Protein AF-A0A504J999-F1 (afdb_monomer_lite)

Sequence (187 aa):
MKTNEENTKKNSFIESIVDAIQMNLTDFTNNLNTGAPYEQMIYQWIITLYEDDVPVEEAISIIHQKRLQVLFNNGEVKAPDAEIAKIRNRVMSGIKHHPAYKELNNNNIQKIHSKIDDLVKPNLHSSHDIVAIVSNIMNQLLQAQQQEIKNNLKPKNHKRRNKMFVTFPLHIKVPPIIGVYNNTNTI

Organism: NCBI:txid2589995

Radius of gyration: 39.03 Å; chains: 1; bounding box: 71×67×123 Å

Structure (mmCIF, N/CA/C/O backbone):
data_AF-A0A504J999-F1
#
_entry.id   AF-A0A504J999-F1
#
loop_
_atom_site.group_PDB
_atom_site.id
_atom_site.type_symbol
_atom_site.label_atom_id
_atom_site.label_alt_id
_atom_site.label_comp_id
_atom_site.label_asym_id
_atom_site.label_entity_id
_atom_site.label_seq_id
_atom_site.pdbx_PDB_ins_code
_atom_site.Cartn_x
_atom_site.Cartn_y
_atom_site.Cartn_z
_atom_site.occupancy
_atom_site.B_iso_or_equiv
_atom_site.auth_seq_id
_atom_site.auth_comp_id
_atom_site.auth_asym_id
_atom_site.auth_atom_id
_atom_site.pdbx_PDB_model_num
ATOM 1 N N . MET A 1 1 ? 7.619 -28.457 -7.880 1.00 43.12 1 MET A N 1
ATOM 2 C CA . MET A 1 1 ? 8.824 -27.918 -8.546 1.00 43.12 1 MET A CA 1
ATOM 3 C C . MET A 1 1 ? 8.364 -26.813 -9.484 1.00 43.12 1 MET A C 1
ATOM 5 O O . MET A 1 1 ? 7.952 -27.125 -10.591 1.00 43.12 1 MET A O 1
ATOM 9 N N . LYS A 1 2 ? 8.322 -25.556 -9.021 1.00 48.38 2 LYS A N 1
ATOM 10 C CA . LYS A 1 2 ? 8.131 -24.406 -9.919 1.00 48.38 2 LYS A CA 1
ATOM 11 C C . LYS A 1 2 ? 9.427 -24.237 -10.711 1.00 48.38 2 LYS A C 1
ATOM 13 O O . LYS A 1 2 ? 10.506 -24.237 -10.120 1.00 48.38 2 LYS A O 1
ATOM 18 N N . THR A 1 3 ? 9.325 -24.307 -12.029 1.00 55.94 3 THR A N 1
ATOM 19 C CA . THR A 1 3 ? 10.440 -24.533 -12.951 1.00 55.94 3 THR A CA 1
ATOM 20 C C . THR A 1 3 ? 11.316 -23.288 -13.070 1.00 55.94 3 THR A C 1
ATOM 22 O O . THR A 1 3 ? 10.835 -22.163 -12.998 1.00 55.94 3 THR A O 1
ATOM 25 N N . ASN A 1 4 ? 12.620 -23.494 -13.271 1.00 68.25 4 ASN A N 1
ATOM 26 C CA . ASN A 1 4 ? 13.654 -22.455 -13.412 1.00 68.25 4 ASN A CA 1
ATOM 27 C C . ASN A 1 4 ? 13.260 -21.323 -14.395 1.00 68.25 4 ASN A C 1
ATOM 29 O O . ASN A 1 4 ? 13.660 -20.171 -14.254 1.00 68.25 4 ASN A O 1
ATOM 33 N N . GLU A 1 5 ? 12.417 -21.659 -15.370 1.00 72.19 5 GLU A N 1
ATOM 34 C CA . GLU A 1 5 ? 11.844 -20.757 -16.366 1.00 72.19 5 GLU A CA 1
ATOM 35 C C . GLU A 1 5 ? 10.874 -19.707 -15.782 1.00 72.19 5 GLU A C 1
ATOM 37 O O . GLU A 1 5 ? 10.935 -18.548 -16.183 1.00 72.19 5 GLU A O 1
ATOM 42 N N . GLU A 1 6 ? 10.031 -20.063 -14.801 1.00 74.19 6 GLU A N 1
ATOM 43 C CA . GLU A 1 6 ? 9.112 -19.124 -14.121 1.00 74.19 6 GLU A CA 1
ATOM 44 C C . GLU A 1 6 ? 9.910 -18.079 -13.328 1.00 74.19 6 GLU A C 1
ATOM 46 O O . GLU A 1 6 ? 9.604 -16.889 -13.368 1.00 74.19 6 GLU A O 1
ATOM 51 N N . ASN A 1 7 ? 11.006 -18.507 -12.693 1.00 81.62 7 ASN A N 1
ATOM 52 C CA . ASN A 1 7 ? 11.929 -17.600 -12.011 1.00 81.62 7 ASN A CA 1
ATOM 53 C C . ASN A 1 7 ? 12.657 -16.677 -12.995 1.00 81.62 7 ASN A C 1
ATOM 55 O O . ASN A 1 7 ? 12.872 -15.509 -12.691 1.00 81.62 7 ASN A O 1
ATOM 59 N N . THR A 1 8 ? 13.003 -17.173 -14.185 1.00 86.75 8 THR A N 1
ATOM 60 C CA . THR A 1 8 ? 13.694 -16.365 -15.201 1.00 86.75 8 THR A CA 1
ATOM 61 C C . THR A 1 8 ? 12.764 -15.289 -15.770 1.00 86.75 8 THR A C 1
ATOM 63 O O . THR A 1 8 ? 13.166 -14.135 -15.889 1.00 86.75 8 THR A O 1
ATOM 66 N N . LYS A 1 9 ? 11.496 -15.633 -16.048 1.00 89.38 9 LYS A N 1
ATOM 67 C CA . LYS A 1 9 ? 10.471 -14.677 -16.509 1.00 89.38 9 LYS A CA 1
ATOM 68 C C . LYS A 1 9 ? 10.179 -13.609 -15.459 1.00 89.38 9 LYS A C 1
ATOM 70 O O . LYS A 1 9 ? 10.173 -12.424 -15.778 1.00 89.38 9 LYS A O 1
ATOM 75 N N . LYS A 1 10 ? 10.019 -14.023 -14.202 1.00 91.12 10 LYS A N 1
ATOM 76 C CA . LYS A 1 10 ? 9.818 -13.117 -13.070 1.00 91.12 10 LYS A CA 1
ATOM 77 C C . LYS A 1 10 ? 10.983 -12.145 -12.891 1.00 91.12 10 LYS A C 1
ATOM 79 O O . LYS A 1 10 ? 10.759 -10.950 -12.738 1.00 91.12 10 LYS A O 1
ATOM 84 N N . ASN A 1 11 ? 12.218 -12.641 -12.944 1.00 91.94 11 ASN A N 1
ATOM 85 C CA . ASN A 1 11 ? 13.401 -11.793 -12.815 1.00 91.94 11 ASN A CA 1
ATOM 86 C C . ASN A 1 11 ? 13.498 -10.795 -13.970 1.00 91.94 11 ASN A C 1
ATOM 88 O O . ASN A 1 11 ? 13.668 -9.610 -13.720 1.00 91.94 11 ASN A O 1
ATOM 92 N N . SER A 1 12 ? 13.280 -11.241 -15.210 1.00 94.19 12 SER A N 1
ATOM 93 C CA . SER A 1 12 ? 13.271 -10.352 -16.376 1.00 94.19 12 SER A CA 1
ATOM 94 C C . SER A 1 12 ? 12.190 -9.265 -16.278 1.00 94.19 12 SER A C 1
ATOM 96 O O . SER A 1 12 ? 12.439 -8.112 -16.632 1.00 94.19 12 SER A O 1
ATOM 98 N N . PHE A 1 13 ? 11.011 -9.599 -15.745 1.00 95.69 13 PHE A N 1
ATOM 99 C CA . PHE A 1 13 ? 9.941 -8.633 -15.498 1.00 95.69 13 PHE A CA 1
ATOM 100 C C . PHE A 1 13 ? 10.342 -7.577 -14.459 1.00 95.69 13 PHE A C 1
ATOM 102 O O . PHE A 1 13 ? 10.149 -6.381 -14.677 1.00 95.69 13 PHE A O 1
ATOM 109 N N . ILE A 1 14 ? 10.952 -8.009 -13.349 1.00 94.94 14 ILE A N 1
ATOM 110 C CA . ILE A 1 14 ? 11.462 -7.110 -12.306 1.00 94.94 14 ILE A CA 1
ATOM 111 C C . ILE A 1 14 ? 12.548 -6.193 -12.871 1.00 94.94 14 ILE A C 1
ATOM 113 O O . ILE A 1 14 ? 12.466 -4.981 -12.694 1.00 94.94 14 ILE A O 1
ATOM 117 N N . GLU A 1 15 ? 13.534 -6.757 -13.567 1.00 95.00 15 GLU A N 1
ATOM 118 C CA . GLU A 1 15 ? 14.642 -6.012 -14.170 1.00 95.00 15 GLU A CA 1
ATOM 119 C C . GLU A 1 15 ? 14.138 -4.935 -15.130 1.00 95.00 15 GLU A C 1
ATOM 121 O O . GLU A 1 15 ? 14.552 -3.783 -15.023 1.00 95.00 15 GLU A O 1
ATOM 126 N N . SER A 1 16 ? 13.178 -5.284 -15.994 1.00 95.31 16 SER A N 1
ATOM 127 C CA . SER A 1 16 ? 12.582 -4.350 -16.956 1.00 95.31 16 SER A CA 1
ATOM 128 C C . SER A 1 16 ? 11.928 -3.153 -16.263 1.00 95.31 16 SER A C 1
ATOM 130 O O . SER A 1 16 ? 12.081 -2.015 -16.701 1.00 95.31 16 SER A O 1
ATOM 132 N N . ILE A 1 17 ? 11.218 -3.387 -15.154 1.00 95.00 17 ILE A N 1
ATOM 133 C CA . ILE A 1 17 ? 10.570 -2.307 -14.406 1.00 95.00 17 ILE A CA 1
ATOM 134 C C . ILE A 1 17 ? 11.598 -1.461 -13.655 1.00 95.00 17 ILE A C 1
ATOM 136 O O . ILE A 1 17 ? 11.501 -0.236 -13.692 1.00 95.00 17 ILE A O 1
ATOM 140 N N . VAL A 1 18 ? 12.565 -2.089 -12.980 1.00 94.88 18 VAL A N 1
ATOM 141 C CA . VAL A 1 18 ? 13.608 -1.394 -12.204 1.00 94.88 18 VAL A CA 1
ATOM 142 C C . VAL A 1 18 ? 14.443 -0.481 -13.109 1.00 94.88 18 VAL A C 1
ATOM 144 O O . VAL A 1 18 ? 14.689 0.674 -12.751 1.00 94.88 18 VAL A O 1
ATOM 147 N N . ASP A 1 19 ? 14.799 -0.959 -14.302 1.00 93.94 19 ASP A N 1
ATOM 148 C CA . ASP A 1 19 ? 15.513 -0.173 -15.310 1.00 93.94 19 ASP A CA 1
ATOM 149 C C . ASP A 1 19 ? 14.644 0.980 -15.847 1.00 93.94 19 ASP A C 1
ATOM 151 O O . ASP A 1 19 ? 15.069 2.137 -15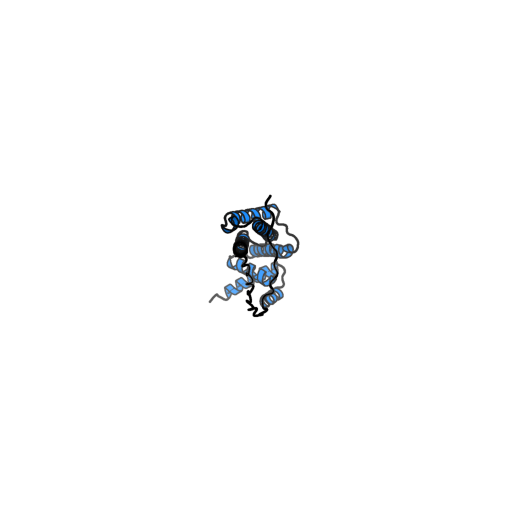.873 1.00 93.94 19 ASP A O 1
ATOM 155 N N . ALA A 1 20 ? 13.368 0.718 -16.156 1.00 92.75 20 ALA A N 1
ATOM 156 C CA . ALA A 1 20 ? 12.438 1.735 -16.656 1.00 92.75 20 ALA A CA 1
ATOM 157 C C . ALA A 1 20 ? 12.138 2.864 -15.649 1.00 92.75 20 ALA A C 1
ATOM 159 O O . ALA A 1 20 ? 11.857 4.005 -16.038 1.00 92.75 20 ALA A O 1
ATOM 160 N N . ILE A 1 21 ? 12.208 2.585 -14.343 1.00 90.81 21 ILE A N 1
ATOM 161 C CA . ILE A 1 21 ? 12.112 3.615 -13.295 1.00 90.81 21 ILE A CA 1
ATOM 162 C C . ILE A 1 21 ? 13.461 4.258 -12.955 1.00 90.81 21 ILE A C 1
ATOM 164 O O . ILE A 1 21 ? 13.525 5.079 -12.034 1.00 90.81 21 ILE A O 1
ATOM 168 N N . GLN A 1 22 ? 14.512 3.947 -13.717 1.00 91.44 22 GLN A N 1
ATOM 169 C CA . GLN A 1 22 ? 15.854 4.514 -13.591 1.00 91.44 22 GLN A CA 1
ATOM 170 C C . GLN A 1 22 ? 16.481 4.249 -12.216 1.00 91.44 22 GLN A C 1
ATOM 172 O O . GLN A 1 22 ? 17.129 5.120 -11.633 1.00 91.44 22 GLN A O 1
ATOM 177 N N . MET A 1 23 ? 16.256 3.056 -11.665 1.00 89.62 23 MET A N 1
ATOM 178 C CA . MET A 1 23 ? 16.932 2.598 -10.454 1.00 89.62 23 MET A CA 1
ATOM 179 C C . MET A 1 23 ? 18.074 1.653 -10.821 1.00 89.62 23 MET A C 1
ATOM 181 O O . MET A 1 23 ? 17.964 0.845 -11.737 1.00 89.62 23 MET A O 1
ATOM 185 N N . ASN A 1 24 ? 19.184 1.736 -10.088 1.00 93.12 24 ASN A N 1
ATOM 186 C CA . ASN A 1 24 ? 20.274 0.786 -10.261 1.00 93.12 24 ASN A CA 1
ATOM 187 C C . ASN A 1 24 ? 19.837 -0.588 -9.733 1.00 93.12 24 ASN A C 1
ATOM 189 O O . ASN A 1 24 ? 19.467 -0.715 -8.567 1.00 93.12 24 ASN A O 1
ATOM 193 N N . LEU A 1 25 ? 19.894 -1.616 -10.582 1.00 91.94 25 LEU A N 1
ATOM 194 C CA . LEU A 1 25 ? 19.450 -2.969 -10.243 1.00 91.94 25 LEU A CA 1
ATOM 195 C C . LEU A 1 25 ? 20.245 -3.595 -9.085 1.00 91.94 25 LEU A C 1
ATOM 197 O O . LEU A 1 25 ? 19.674 -4.276 -8.228 1.00 91.94 25 LEU A O 1
ATOM 201 N N . THR A 1 26 ? 21.555 -3.351 -9.038 1.00 91.81 26 THR A N 1
ATOM 202 C CA . THR A 1 26 ? 22.437 -3.850 -7.976 1.00 91.81 26 THR A CA 1
ATOM 203 C C . THR A 1 26 ? 22.076 -3.206 -6.644 1.00 91.81 26 THR A C 1
ATOM 205 O O . THR A 1 26 ? 21.892 -3.911 -5.652 1.00 91.81 26 THR A O 1
ATOM 208 N N . ASP A 1 27 ? 21.904 -1.884 -6.630 1.00 92.06 27 ASP A N 1
ATOM 209 C CA . ASP A 1 27 ? 21.514 -1.152 -5.422 1.00 92.06 27 ASP A CA 1
ATOM 210 C C . ASP A 1 27 ? 20.110 -1.550 -4.975 1.00 92.06 27 ASP A C 1
ATOM 212 O O . ASP A 1 27 ? 19.900 -1.825 -3.798 1.00 92.06 27 ASP A O 1
ATOM 216 N N . PHE A 1 28 ? 19.171 -1.681 -5.915 1.00 92.75 28 PHE A N 1
ATOM 217 C CA . PHE A 1 28 ? 17.815 -2.146 -5.643 1.00 92.75 28 PHE A CA 1
ATOM 218 C C . PHE A 1 28 ? 17.818 -3.516 -4.959 1.00 92.75 28 PHE A C 1
ATOM 220 O O . PHE A 1 28 ? 17.172 -3.696 -3.930 1.00 92.75 28 PHE A O 1
ATOM 227 N N . THR A 1 29 ? 18.590 -4.470 -5.481 1.00 92.19 29 THR A N 1
ATOM 228 C CA . THR A 1 29 ? 18.671 -5.830 -4.928 1.00 92.19 29 THR A CA 1
ATOM 229 C C . THR A 1 29 ? 19.355 -5.847 -3.560 1.00 92.19 29 THR A C 1
ATOM 231 O O . THR A 1 29 ? 18.905 -6.534 -2.642 1.00 92.19 29 THR A O 1
ATOM 234 N N . ASN A 1 30 ? 20.419 -5.062 -3.381 1.00 93.12 30 ASN A N 1
ATOM 235 C CA . ASN A 1 30 ? 21.099 -4.929 -2.093 1.00 93.12 30 ASN A CA 1
ATOM 236 C C . ASN A 1 30 ? 20.186 -4.291 -1.033 1.00 93.12 30 ASN A C 1
ATOM 238 O O . ASN A 1 30 ? 20.087 -4.791 0.090 1.00 93.12 30 ASN A O 1
ATOM 242 N N . ASN A 1 31 ? 19.474 -3.228 -1.401 1.00 89.31 31 ASN A N 1
ATOM 243 C CA . ASN A 1 31 ? 18.495 -2.547 -0.556 1.00 89.31 31 ASN A CA 1
ATOM 244 C C . ASN A 1 31 ? 17.311 -3.466 -0.223 1.00 89.31 31 ASN A C 1
ATOM 246 O O . ASN A 1 31 ? 16.855 -3.509 0.918 1.00 89.31 31 ASN A O 1
ATOM 250 N N . LEU A 1 32 ? 16.869 -4.292 -1.173 1.00 90.88 32 LEU A N 1
ATOM 251 C CA . LEU A 1 32 ? 15.859 -5.316 -0.930 1.00 90.88 32 LEU A CA 1
ATOM 252 C C . LEU A 1 32 ? 16.330 -6.330 0.124 1.00 90.88 32 LEU A C 1
ATOM 254 O O . LEU A 1 32 ? 15.621 -6.567 1.101 1.00 90.88 32 LEU A O 1
ATOM 258 N N . ASN A 1 33 ? 17.539 -6.875 -0.032 1.00 90.50 33 ASN A N 1
ATOM 259 C CA . ASN A 1 33 ? 18.119 -7.866 0.885 1.00 90.50 33 ASN A CA 1
ATOM 260 C C . ASN A 1 33 ? 18.361 -7.309 2.294 1.00 90.50 33 ASN A C 1
ATOM 262 O O . ASN A 1 33 ? 18.281 -8.042 3.277 1.00 90.50 33 ASN A O 1
ATOM 266 N N . THR A 1 34 ? 18.649 -6.012 2.396 1.00 89.38 34 THR A N 1
ATOM 267 C CA . THR A 1 34 ? 18.817 -5.305 3.676 1.00 89.38 34 THR A CA 1
ATOM 268 C C . THR A 1 34 ? 17.493 -4.839 4.287 1.00 89.38 34 THR A C 1
ATOM 270 O O . THR A 1 34 ? 17.481 -4.371 5.425 1.00 89.38 34 THR A O 1
ATOM 273 N N . GLY A 1 35 ? 16.370 -5.011 3.581 1.00 83.25 35 GLY A N 1
ATOM 274 C CA . GLY A 1 35 ? 15.034 -4.673 4.071 1.00 83.25 35 GLY A CA 1
ATOM 275 C C . GLY A 1 35 ? 14.689 -3.186 3.972 1.00 83.25 35 GLY A C 1
ATOM 276 O O . GLY A 1 35 ? 13.852 -2.705 4.736 1.00 83.25 35 GLY A O 1
ATOM 277 N N . ALA A 1 36 ? 15.320 -2.447 3.058 1.00 83.44 36 ALA A N 1
ATOM 278 C CA . ALA A 1 36 ? 15.021 -1.040 2.837 1.00 83.44 36 ALA A CA 1
ATOM 279 C C . ALA A 1 36 ? 13.538 -0.858 2.447 1.00 83.44 36 ALA A C 1
ATOM 281 O O . ALA A 1 36 ? 13.053 -1.500 1.510 1.00 83.44 36 ALA A O 1
ATOM 282 N N . PRO A 1 37 ? 12.787 0.005 3.153 1.00 79.81 37 PRO A N 1
ATOM 283 C CA . PRO A 1 37 ? 11.329 0.044 3.043 1.00 79.81 37 PRO A CA 1
ATOM 284 C C . PRO A 1 37 ? 10.834 0.517 1.670 1.00 79.81 37 PRO A C 1
ATOM 286 O O . PRO A 1 37 ? 9.766 0.098 1.229 1.00 79.81 37 PRO A O 1
ATOM 289 N N . TYR A 1 38 ? 11.597 1.372 0.984 1.00 88.19 38 TYR A N 1
ATOM 290 C CA . TYR A 1 38 ? 11.222 1.899 -0.327 1.00 88.19 38 TYR A CA 1
ATOM 291 C C . TYR A 1 38 ? 11.325 0.826 -1.418 1.00 88.19 38 TYR A C 1
ATOM 293 O O . TYR A 1 38 ? 10.365 0.588 -2.150 1.00 88.19 38 TYR A O 1
ATOM 301 N N . GLU A 1 39 ? 12.452 0.123 -1.479 1.00 90.94 39 GLU A N 1
ATOM 302 C CA . GLU A 1 39 ? 12.698 -0.962 -2.425 1.00 90.94 39 GLU A CA 1
ATOM 303 C C . GLU A 1 39 ? 11.801 -2.168 -2.153 1.00 90.94 39 GLU A C 1
ATOM 305 O O . GLU A 1 39 ? 11.283 -2.760 -3.095 1.00 90.94 39 GLU A O 1
ATOM 310 N N . GLN A 1 40 ? 11.525 -2.477 -0.881 1.00 89.31 40 GLN A N 1
ATOM 311 C CA . GLN A 1 40 ? 10.549 -3.500 -0.489 1.00 89.31 40 GLN A CA 1
ATOM 312 C C . GLN A 1 40 ? 9.140 -3.182 -1.001 1.00 89.31 40 GLN A C 1
ATOM 314 O O . GLN A 1 40 ? 8.456 -4.051 -1.539 1.00 89.31 40 GLN A O 1
ATOM 319 N N . MET A 1 41 ? 8.706 -1.928 -0.885 1.00 90.69 41 MET A N 1
ATOM 320 C CA . MET A 1 41 ? 7.400 -1.497 -1.381 1.00 90.69 41 MET A CA 1
ATOM 321 C C . MET A 1 41 ? 7.314 -1.566 -2.913 1.00 90.69 41 MET A C 1
ATOM 323 O O . MET A 1 41 ? 6.327 -2.077 -3.443 1.00 90.69 41 MET A O 1
ATOM 327 N N . ILE A 1 42 ? 8.343 -1.090 -3.625 1.00 92.56 42 ILE A N 1
ATOM 328 C CA . ILE A 1 42 ? 8.404 -1.187 -5.092 1.00 92.56 42 ILE A CA 1
ATOM 329 C C . ILE A 1 42 ? 8.380 -2.652 -5.526 1.00 92.56 42 ILE A C 1
ATOM 331 O O . ILE A 1 42 ? 7.590 -3.018 -6.395 1.00 92.56 42 ILE A O 1
ATOM 335 N N . TYR A 1 43 ? 9.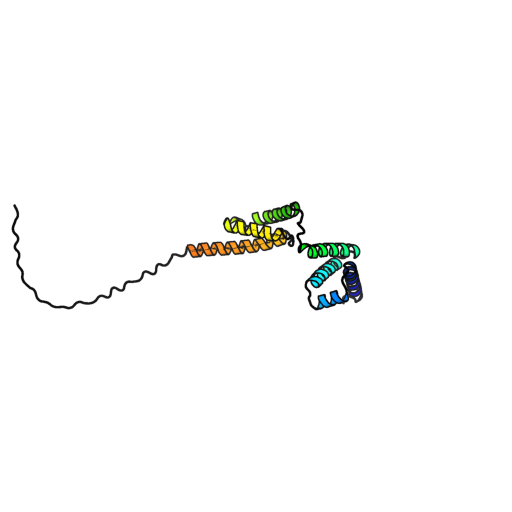196 -3.496 -4.893 1.00 94.38 43 TYR A N 1
ATOM 336 C CA . TYR A 1 43 ? 9.228 -4.927 -5.164 1.00 94.38 43 TYR A CA 1
ATOM 337 C C . TYR A 1 43 ? 7.853 -5.555 -4.968 1.00 94.38 43 TYR A C 1
ATOM 339 O O . TYR A 1 43 ? 7.364 -6.231 -5.865 1.00 94.38 43 TYR A O 1
ATOM 347 N N . GLN A 1 44 ? 7.173 -5.263 -3.857 1.00 92.19 44 GLN A N 1
ATOM 348 C CA . GLN A 1 44 ? 5.833 -5.785 -3.607 1.00 92.19 44 GLN A CA 1
ATOM 349 C C . GLN A 1 44 ? 4.845 -5.408 -4.719 1.00 92.19 44 GLN A C 1
ATOM 351 O O . GLN A 1 44 ? 4.068 -6.256 -5.152 1.00 92.19 44 GLN A O 1
ATOM 356 N N . TRP A 1 45 ? 4.880 -4.169 -5.218 1.00 94.19 45 TRP A N 1
ATOM 357 C CA . TRP A 1 45 ? 4.024 -3.771 -6.336 1.00 94.19 45 TRP A CA 1
ATOM 358 C C . TRP A 1 45 ? 4.355 -4.519 -7.625 1.00 94.19 45 TRP A C 1
ATOM 360 O O . TRP A 1 45 ? 3.436 -4.934 -8.325 1.00 94.19 45 TRP A O 1
ATOM 370 N N . ILE A 1 46 ? 5.642 -4.696 -7.931 1.00 95.00 46 ILE A N 1
ATOM 371 C CA . ILE A 1 46 ? 6.092 -5.441 -9.112 1.00 95.00 46 ILE A CA 1
ATOM 372 C C . ILE A 1 46 ? 5.604 -6.888 -9.048 1.00 95.00 46 ILE A C 1
ATOM 374 O O . ILE A 1 46 ? 5.100 -7.411 -10.037 1.00 95.00 46 ILE A O 1
ATOM 378 N N . ILE A 1 47 ? 5.722 -7.523 -7.880 1.00 94.31 47 ILE A N 1
ATOM 379 C CA . ILE A 1 47 ? 5.293 -8.906 -7.673 1.00 94.31 47 ILE A CA 1
ATOM 380 C C . ILE A 1 47 ? 3.792 -9.048 -7.871 1.00 94.31 47 ILE A C 1
ATOM 382 O O . ILE A 1 47 ? 3.377 -9.947 -8.591 1.00 94.31 47 ILE A O 1
ATOM 386 N N . THR A 1 48 ? 2.993 -8.144 -7.304 1.00 91.00 48 THR A N 1
ATOM 387 C CA . THR A 1 48 ? 1.541 -8.157 -7.510 1.00 91.00 48 THR A CA 1
ATOM 388 C C . THR A 1 48 ? 1.184 -8.015 -8.990 1.00 91.00 48 THR A C 1
ATOM 390 O O . THR A 1 48 ? 0.381 -8.786 -9.491 1.00 91.00 48 THR A O 1
ATOM 393 N N . LEU A 1 49 ? 1.830 -7.100 -9.719 1.00 92.69 49 LEU A N 1
ATOM 394 C CA . LEU A 1 49 ? 1.570 -6.921 -11.153 1.00 92.69 49 LEU A CA 1
ATOM 395 C C . LEU A 1 49 ? 1.994 -8.137 -11.989 1.00 92.69 49 LEU A C 1
ATOM 397 O O . LEU A 1 49 ? 1.330 -8.462 -12.967 1.00 92.69 49 LEU A O 1
ATOM 401 N N . TYR A 1 50 ? 3.074 -8.815 -11.600 1.00 92.94 50 TYR A N 1
ATOM 402 C CA . TYR A 1 50 ? 3.496 -10.062 -12.236 1.00 92.94 50 TYR A CA 1
ATOM 403 C C . TYR A 1 50 ? 2.507 -11.206 -11.969 1.00 92.94 50 TYR A C 1
ATOM 405 O O . TYR A 1 50 ? 2.209 -11.977 -12.871 1.00 92.94 50 TYR A O 1
ATOM 413 N N . GLU A 1 51 ? 2.001 -11.322 -10.738 1.00 91.44 51 GLU A N 1
ATOM 414 C CA . GLU A 1 51 ? 1.004 -12.333 -10.356 1.00 91.44 51 GLU A CA 1
ATOM 415 C C . GLU A 1 51 ? -0.359 -12.101 -11.023 1.00 91.44 51 GLU A C 1
ATOM 417 O O . GLU A 1 51 ? -1.068 -13.065 -11.301 1.00 91.44 51 GLU A O 1
ATOM 422 N N . ASP A 1 52 ? -0.688 -10.843 -11.320 1.00 90.12 52 ASP A N 1
ATOM 423 C CA . ASP A 1 52 ? -1.887 -10.437 -12.058 1.00 90.12 52 ASP A CA 1
ATOM 424 C C . ASP A 1 52 ? -1.722 -10.553 -13.594 1.00 90.12 52 ASP A C 1
ATOM 426 O O . ASP A 1 52 ? -2.596 -10.107 -14.339 1.00 90.12 52 ASP A O 1
ATOM 430 N N . ASP A 1 53 ? -0.612 -11.128 -14.082 1.00 92.62 53 ASP A N 1
ATOM 431 C CA . ASP A 1 53 ? -0.265 -11.265 -15.509 1.00 92.62 53 ASP A CA 1
ATOM 432 C C . ASP A 1 53 ? -0.318 -9.928 -16.289 1.00 92.62 53 ASP A C 1
ATOM 434 O O . ASP A 1 53 ? -0.609 -9.883 -17.490 1.00 92.62 53 ASP A O 1
ATOM 438 N N . VAL A 1 54 ? -0.023 -8.806 -15.618 1.00 91.00 54 VAL A N 1
ATOM 439 C CA . VAL A 1 54 ? -0.045 -7.474 -16.239 1.00 91.00 54 VAL A CA 1
ATOM 440 C C . VAL A 1 54 ? 1.114 -7.344 -17.237 1.00 91.00 54 VAL A C 1
ATOM 442 O O . VAL A 1 54 ? 2.263 -7.626 -16.882 1.00 91.00 54 VAL A O 1
ATOM 445 N N . PRO A 1 55 ? 0.873 -6.871 -18.476 1.00 94.94 55 PRO A N 1
ATOM 446 C CA . PRO A 1 55 ? 1.936 -6.638 -19.449 1.00 94.94 55 PRO A CA 1
ATOM 447 C C . PRO A 1 55 ? 3.001 -5.671 -18.923 1.00 94.94 55 PRO A C 1
ATOM 449 O O . PRO A 1 55 ? 2.680 -4.667 -18.289 1.00 94.94 55 PRO A O 1
ATOM 452 N N . VAL A 1 56 ? 4.274 -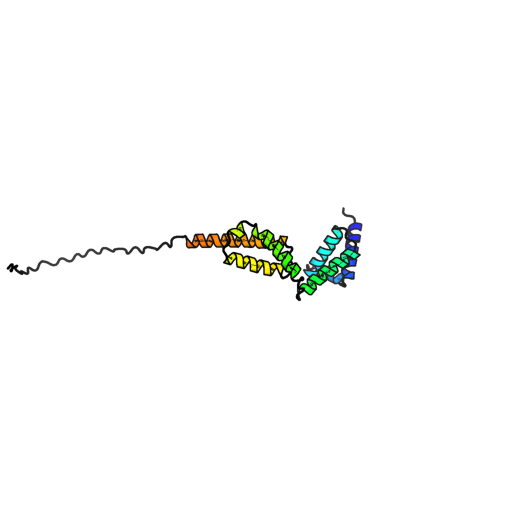5.926 -19.242 1.00 94.88 56 VAL A N 1
ATOM 453 C CA . VAL A 1 56 ? 5.411 -5.150 -18.708 1.00 94.88 56 VAL A CA 1
ATOM 454 C C . VAL A 1 56 ? 5.287 -3.642 -18.955 1.00 94.88 56 VAL A C 1
ATOM 456 O O . VAL A 1 56 ? 5.515 -2.858 -18.041 1.00 94.88 56 VAL A O 1
ATOM 459 N N . GLU A 1 57 ? 4.837 -3.224 -20.139 1.00 94.38 57 GLU A N 1
ATOM 460 C CA . GLU A 1 57 ? 4.659 -1.805 -20.483 1.00 94.38 57 GLU A CA 1
ATOM 461 C C . GLU A 1 57 ? 3.581 -1.123 -19.626 1.00 94.38 57 GLU A C 1
ATOM 463 O O . GLU A 1 57 ? 3.736 0.014 -19.173 1.00 94.38 57 GLU A O 1
ATOM 468 N N . GLU A 1 58 ? 2.487 -1.837 -19.354 1.00 93.25 58 GLU A N 1
ATOM 469 C CA . GLU A 1 58 ? 1.420 -1.353 -18.481 1.00 93.25 58 GLU A CA 1
ATOM 470 C C . GLU A 1 58 ? 1.897 -1.302 -17.025 1.00 93.25 58 GLU A C 1
ATOM 472 O O . GLU A 1 58 ? 1.697 -0.300 -16.333 1.00 93.25 58 GLU A O 1
ATOM 477 N N . ALA A 1 59 ? 2.616 -2.335 -16.582 1.00 95.00 59 ALA A N 1
ATOM 478 C CA . ALA A 1 59 ? 3.202 -2.400 -15.252 1.00 95.00 59 ALA A CA 1
ATOM 479 C C . ALA A 1 59 ? 4.194 -1.253 -14.998 1.00 95.00 59 ALA A C 1
ATOM 481 O O . ALA A 1 59 ? 4.143 -0.630 -13.936 1.00 95.00 59 ALA A O 1
ATOM 482 N N . ILE A 1 60 ? 5.040 -0.912 -15.978 1.00 95.69 60 ILE A N 1
ATOM 483 C CA . ILE A 1 60 ? 5.957 0.236 -15.911 1.00 95.69 60 ILE A CA 1
ATOM 484 C C . ILE A 1 60 ? 5.179 1.528 -15.651 1.00 95.69 60 ILE A C 1
ATOM 486 O O . ILE A 1 60 ? 5.537 2.285 -14.747 1.00 95.69 60 ILE A O 1
ATOM 490 N N . SER A 1 61 ? 4.097 1.770 -16.397 1.00 91.69 61 SER A N 1
ATOM 491 C CA . SER A 1 61 ? 3.272 2.975 -16.243 1.00 91.69 61 SER A CA 1
ATOM 492 C C . SER A 1 61 ? 2.629 3.053 -14.854 1.00 91.69 61 SER A C 1
ATOM 494 O O . SER A 1 61 ? 2.712 4.085 -14.180 1.00 91.69 61 SER A O 1
ATOM 496 N N . ILE A 1 62 ? 2.069 1.937 -14.373 1.00 90.69 62 ILE A N 1
ATOM 497 C CA . ILE A 1 62 ? 1.464 1.839 -13.037 1.00 90.69 62 ILE A CA 1
ATOM 498 C C . ILE A 1 62 ? 2.505 2.111 -11.945 1.00 90.69 62 ILE A C 1
ATOM 500 O O . ILE A 1 62 ? 2.245 2.881 -11.016 1.00 90.69 62 ILE A O 1
ATOM 504 N N . ILE A 1 63 ? 3.686 1.498 -12.040 1.00 93.19 63 ILE A N 1
ATOM 505 C CA . ILE A 1 63 ? 4.756 1.675 -11.053 1.00 93.19 63 ILE A CA 1
ATOM 506 C C . ILE A 1 63 ? 5.275 3.110 -11.076 1.00 93.19 63 ILE A C 1
ATOM 508 O O . ILE A 1 63 ? 5.453 3.691 -10.007 1.00 93.19 63 ILE A O 1
ATOM 512 N N . HIS A 1 64 ? 5.458 3.717 -12.252 1.00 90.38 64 HIS A N 1
ATOM 513 C CA . HIS A 1 64 ? 5.831 5.131 -12.363 1.00 90.38 64 HIS A CA 1
ATOM 514 C C . HIS A 1 64 ? 4.814 6.029 -11.665 1.00 90.38 64 HIS A C 1
ATOM 516 O O . HIS A 1 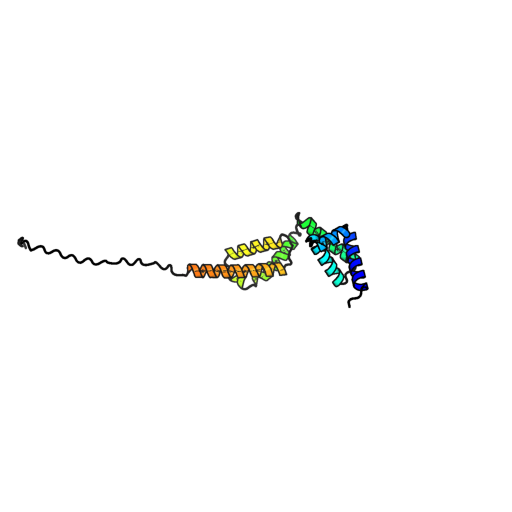64 ? 5.195 6.844 -10.829 1.00 90.38 64 HIS A O 1
ATOM 522 N N . GLN A 1 65 ? 3.518 5.845 -11.922 1.00 86.50 65 GLN A N 1
ATOM 523 C CA . GLN A 1 65 ? 2.469 6.633 -11.271 1.00 86.50 65 GLN A CA 1
ATOM 524 C C . GLN A 1 65 ? 2.471 6.466 -9.748 1.00 86.50 65 GLN A C 1
ATOM 526 O O . GLN A 1 65 ? 2.460 7.461 -9.022 1.00 86.50 65 GLN A O 1
ATOM 531 N N . LYS A 1 66 ? 2.539 5.226 -9.250 1.00 87.50 66 LYS A N 1
ATOM 532 C CA . LYS A 1 66 ? 2.620 4.948 -7.807 1.00 87.50 66 LYS A CA 1
ATOM 533 C C . LYS A 1 66 ? 3.881 5.545 -7.181 1.00 87.50 66 LYS A C 1
ATOM 535 O O . LYS A 1 66 ? 3.833 6.107 -6.088 1.00 87.50 66 LYS A O 1
ATOM 540 N N . ARG A 1 67 ? 5.012 5.473 -7.883 1.00 88.25 67 ARG A N 1
ATOM 541 C CA . ARG A 1 67 ? 6.283 6.056 -7.449 1.00 88.25 67 ARG A CA 1
ATOM 542 C C . ARG A 1 67 ? 6.201 7.576 -7.374 1.00 88.25 67 ARG A C 1
ATOM 544 O O . ARG A 1 67 ? 6.634 8.141 -6.376 1.00 88.25 67 ARG A O 1
ATOM 551 N N . LEU A 1 68 ? 5.621 8.228 -8.381 1.00 83.62 68 LEU A N 1
ATOM 552 C CA . LEU A 1 68 ? 5.364 9.667 -8.363 1.00 83.62 68 LEU A CA 1
ATOM 553 C C . LEU A 1 68 ? 4.459 10.033 -7.183 1.00 83.62 68 LEU A C 1
ATOM 555 O O . LEU A 1 68 ? 4.789 10.946 -6.438 1.00 83.62 68 LEU A O 1
ATOM 559 N N . GLN A 1 69 ? 3.381 9.285 -6.940 1.00 80.00 69 GLN A N 1
ATOM 560 C CA . GLN A 1 69 ? 2.539 9.513 -5.763 1.00 80.00 69 GLN A CA 1
ATOM 561 C C . GLN A 1 69 ? 3.359 9.454 -4.474 1.00 80.00 69 GLN A C 1
ATOM 563 O O . GLN A 1 69 ? 3.279 10.373 -3.679 1.00 80.00 69 GLN A O 1
ATOM 568 N N . VAL A 1 70 ? 4.214 8.450 -4.275 1.00 82.19 70 VAL A N 1
ATOM 569 C CA . VAL A 1 70 ? 5.041 8.376 -3.057 1.00 82.19 70 VAL A CA 1
ATOM 570 C C . VAL A 1 70 ? 6.056 9.517 -2.960 1.00 82.19 70 VAL A C 1
ATOM 572 O O . VAL A 1 70 ? 6.193 10.118 -1.897 1.00 82.19 70 VAL A O 1
ATOM 575 N N . LEU A 1 71 ? 6.765 9.827 -4.048 1.00 77.12 71 LEU A N 1
ATOM 576 C CA . LEU A 1 71 ? 7.804 10.861 -4.053 1.00 77.12 71 LEU A CA 1
ATOM 577 C C . LEU A 1 71 ? 7.218 12.264 -3.852 1.00 77.12 71 LEU A C 1
ATOM 579 O O . LEU A 1 71 ? 7.800 13.079 -3.138 1.00 77.12 71 LEU A O 1
ATOM 583 N N . PHE A 1 72 ? 6.055 12.532 -4.446 1.00 66.50 72 PHE A N 1
ATOM 584 C CA . PHE A 1 72 ? 5.386 13.829 -4.392 1.00 66.50 72 PHE A CA 1
ATOM 585 C C . PHE A 1 72 ? 4.352 13.937 -3.255 1.00 66.50 72 PHE A C 1
ATOM 587 O O . PHE A 1 72 ? 3.984 15.048 -2.886 1.00 66.50 72 PHE A O 1
ATOM 594 N N . ASN A 1 73 ? 3.968 12.844 -2.584 1.00 55.66 73 ASN A N 1
ATOM 595 C CA . ASN A 1 73 ? 3.141 12.895 -1.365 1.00 55.66 73 ASN A CA 1
ATOM 596 C C . ASN A 1 73 ? 3.898 13.402 -0.119 1.00 55.66 73 ASN A C 1
ATOM 598 O O . ASN A 1 73 ? 3.274 13.595 0.922 1.00 55.66 73 ASN A O 1
ATOM 602 N N . ASN A 1 74 ? 5.198 13.711 -0.226 1.00 48.59 74 ASN A N 1
ATOM 603 C CA . ASN A 1 74 ? 5.926 14.535 0.753 1.00 48.59 74 ASN A CA 1
ATOM 604 C C . ASN A 1 74 ? 5.839 16.052 0.466 1.00 48.59 74 ASN A C 1
ATOM 606 O O . ASN A 1 74 ? 6.377 16.853 1.229 1.00 48.59 74 ASN A O 1
ATOM 610 N N . GLY A 1 75 ? 5.147 16.465 -0.602 1.00 42.00 75 GLY A N 1
ATOM 611 C CA . GLY A 1 75 ? 4.911 17.862 -0.961 1.00 42.00 75 GLY A CA 1
ATOM 612 C C . GLY A 1 75 ? 3.545 18.040 -1.617 1.00 42.00 75 GLY A C 1
ATOM 613 O O . GLY A 1 75 ? 3.458 18.130 -2.832 1.00 42.00 75 GLY A O 1
ATOM 614 N N . GLU A 1 76 ? 2.488 18.065 -0.799 1.00 39.72 76 GLU A N 1
ATOM 615 C CA . GLU A 1 76 ? 1.115 18.468 -1.151 1.00 39.72 76 GLU A CA 1
ATOM 616 C C . GLU A 1 76 ? 0.650 18.145 -2.588 1.00 39.72 76 GLU A C 1
ATOM 618 O O . GLU A 1 76 ? 0.285 19.040 -3.353 1.00 39.72 76 GLU A O 1
ATOM 623 N N . VAL A 1 77 ? 0.524 16.864 -2.947 1.00 45.12 77 VAL A N 1
ATOM 624 C CA . VAL A 1 77 ? -0.448 16.506 -3.990 1.00 45.12 77 VAL A CA 1
ATOM 625 C C . VAL A 1 77 ? -1.825 16.582 -3.343 1.00 45.12 77 VAL A C 1
ATOM 627 O O . VAL A 1 77 ? -2.330 15.619 -2.770 1.00 45.12 77 VAL A O 1
ATOM 630 N N . LYS A 1 78 ? -2.435 17.770 -3.384 1.00 47.12 78 LYS A N 1
ATOM 631 C CA . LYS A 1 78 ? -3.861 17.910 -3.094 1.00 47.12 78 LYS A CA 1
ATOM 632 C C . LYS A 1 78 ? -4.590 17.039 -4.112 1.00 47.12 78 LYS A C 1
ATOM 634 O O . LYS A 1 78 ? -4.673 17.408 -5.283 1.00 47.12 78 LYS A O 1
ATOM 639 N N . ALA A 1 79 ? -5.109 15.886 -3.683 1.00 53.88 79 ALA A N 1
ATOM 640 C CA . ALA A 1 79 ? -6.208 15.271 -4.415 1.00 53.88 79 ALA A CA 1
ATOM 641 C C . ALA A 1 79 ? -7.238 16.391 -4.642 1.00 53.88 79 ALA A C 1
ATOM 643 O O . ALA A 1 79 ? -7.477 17.158 -3.701 1.00 53.88 79 ALA A O 1
ATOM 644 N N . PRO A 1 80 ? -7.764 16.575 -5.868 1.00 63.72 80 PRO A N 1
ATOM 645 C CA . PRO A 1 80 ? -8.670 17.681 -6.148 1.00 63.72 80 PRO A CA 1
ATOM 646 C C . PRO A 1 80 ? -9.738 17.695 -5.057 1.00 63.72 80 PRO A C 1
ATOM 648 O O . PRO A 1 80 ? -10.268 16.635 -4.739 1.00 63.72 80 PRO A O 1
ATOM 651 N N . ASP A 1 81 ? -10.022 18.844 -4.437 1.00 64.81 81 ASP A N 1
ATOM 652 C CA . ASP A 1 81 ? -10.847 18.916 -3.214 1.00 64.81 81 ASP A CA 1
ATOM 653 C C . ASP A 1 81 ? -12.187 18.155 -3.350 1.00 64.81 81 ASP A C 1
ATOM 655 O O . ASP A 1 81 ? -12.737 17.624 -2.383 1.00 64.81 81 ASP A O 1
ATOM 659 N N . ALA A 1 82 ? -12.682 18.025 -4.585 1.00 65.94 82 ALA A N 1
ATOM 660 C CA . ALA A 1 82 ? -13.827 17.206 -4.966 1.00 65.94 82 ALA A CA 1
ATOM 661 C C . ALA A 1 82 ? -13.673 15.694 -4.677 1.00 65.94 82 ALA A C 1
ATOM 663 O O . ALA A 1 82 ? -14.647 15.037 -4.311 1.00 65.94 82 ALA A O 1
ATOM 664 N N . GLU A 1 83 ? -12.489 15.115 -4.851 1.00 67.50 83 GLU A N 1
ATOM 665 C CA . GLU A 1 83 ? -12.184 13.706 -4.590 1.00 67.50 83 GLU A CA 1
ATOM 666 C C . GLU A 1 83 ? -12.025 13.425 -3.091 1.00 67.50 83 GLU A C 1
ATOM 668 O O . GLU A 1 83 ? -12.640 12.488 -2.577 1.00 67.50 83 GLU A O 1
ATOM 673 N N . ILE A 1 84 ? -11.340 14.315 -2.363 1.00 72.50 84 ILE A N 1
ATOM 674 C CA . ILE A 1 84 ? -11.280 14.307 -0.890 1.00 72.50 84 ILE A CA 1
ATOM 675 C C . ILE A 1 84 ? -12.701 14.366 -0.314 1.00 72.50 84 ILE A C 1
ATOM 677 O O . ILE A 1 84 ? -13.073 13.555 0.538 1.00 72.50 84 ILE A O 1
ATOM 681 N N . ALA A 1 85 ? -13.543 15.266 -0.832 1.00 77.31 85 ALA A N 1
ATOM 682 C CA . ALA A 1 85 ? -14.939 15.374 -0.424 1.00 77.31 85 ALA A CA 1
ATOM 683 C C . ALA A 1 85 ? -15.744 14.096 -0.728 1.00 77.31 85 ALA A C 1
ATOM 685 O O . ALA A 1 85 ? -16.548 13.665 0.101 1.00 77.31 85 ALA A O 1
ATOM 686 N N . LYS A 1 86 ? -15.519 13.446 -1.880 1.00 79.88 86 LYS A N 1
ATOM 687 C CA . LYS A 1 86 ? -16.166 12.166 -2.226 1.00 79.88 86 LYS A CA 1
ATOM 688 C C . LYS A 1 86 ? -15.775 11.046 -1.261 1.00 79.88 86 LYS A C 1
ATOM 690 O O . LYS A 1 86 ? -16.661 10.337 -0.780 1.00 79.88 86 LYS A O 1
ATOM 695 N N . ILE A 1 87 ? -14.486 10.898 -0.953 1.00 79.75 87 ILE A N 1
ATOM 696 C CA . ILE A 1 87 ? -13.988 9.875 -0.020 1.00 79.75 87 ILE A CA 1
ATOM 697 C C . ILE A 1 87 ? -14.532 10.143 1.385 1.00 79.75 87 ILE A C 1
ATOM 699 O O . ILE A 1 87 ? -15.106 9.242 1.999 1.00 79.75 87 ILE A O 1
ATOM 703 N N . ARG A 1 88 ? -14.463 11.394 1.854 1.00 84.75 88 ARG A N 1
ATOM 704 C CA . ARG A 1 88 ? -15.034 11.825 3.137 1.00 84.75 88 ARG A CA 1
ATOM 705 C C . ARG A 1 88 ? -16.519 11.490 3.245 1.00 84.75 88 ARG A C 1
ATOM 707 O O . ARG A 1 88 ? -16.953 10.922 4.244 1.00 84.75 88 ARG A O 1
ATOM 714 N N . ASN A 1 89 ? -17.301 11.791 2.209 1.00 84.44 89 ASN A N 1
ATOM 715 C CA . ASN A 1 89 ? -18.733 11.492 2.184 1.00 84.44 89 ASN A CA 1
ATOM 716 C C . ASN A 1 89 ? -19.004 9.984 2.234 1.00 84.44 89 ASN A C 1
ATOM 718 O O . ASN A 1 89 ? -19.897 9.548 2.962 1.00 84.44 89 ASN A O 1
ATOM 722 N N . ARG A 1 90 ? -18.209 9.178 1.519 1.00 84.62 90 ARG A N 1
ATOM 723 C CA . ARG A 1 90 ? -18.316 7.714 1.542 1.00 84.62 90 ARG A CA 1
ATOM 724 C C . ARG A 1 90 ? -17.991 7.154 2.929 1.00 84.62 90 ARG A C 1
ATOM 726 O O . ARG A 1 90 ? -18.783 6.385 3.469 1.00 84.62 90 ARG A O 1
ATOM 733 N N . VAL A 1 91 ? -16.902 7.608 3.546 1.00 86.81 91 VAL A N 1
ATOM 734 C CA . VAL A 1 91 ? -16.506 7.230 4.913 1.00 86.81 91 VAL A CA 1
ATOM 735 C C . VAL A 1 91 ? -17.584 7.623 5.928 1.00 86.81 91 VAL A C 1
ATOM 737 O O . VAL A 1 91 ? -18.039 6.781 6.703 1.00 86.81 91 VAL A O 1
ATOM 740 N N . MET A 1 92 ? -18.085 8.862 5.876 1.00 85.94 92 MET A N 1
ATOM 741 C CA . MET A 1 92 ? -19.158 9.309 6.769 1.00 85.94 92 MET A CA 1
ATOM 742 C C . MET A 1 92 ? -20.459 8.539 6.564 1.00 85.94 92 MET A C 1
ATOM 744 O O . MET A 1 92 ? -21.168 8.283 7.536 1.00 85.94 92 M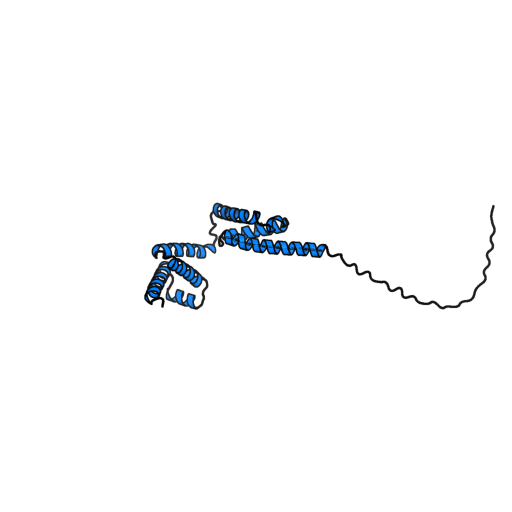ET A O 1
ATOM 748 N N . SER A 1 93 ? -20.786 8.154 5.329 1.00 86.56 93 SER A N 1
ATOM 749 C CA . SER A 1 93 ? -21.957 7.317 5.068 1.00 86.56 93 SER A CA 1
ATOM 750 C C . SER A 1 93 ? -21.819 5.935 5.713 1.00 86.56 93 SER A C 1
ATOM 752 O O . SER A 1 93 ? -22.777 5.467 6.323 1.00 86.56 93 SER A O 1
ATOM 754 N N . GLY A 1 94 ? -20.626 5.328 5.690 1.00 82.25 94 GLY A N 1
ATOM 755 C CA . GLY A 1 94 ? -20.359 4.057 6.369 1.00 82.25 94 GLY A CA 1
ATOM 756 C C . GLY A 1 94 ? -20.447 4.174 7.892 1.00 82.25 94 GLY A C 1
ATOM 757 O O . GLY A 1 94 ? -21.071 3.349 8.554 1.00 82.25 94 GLY A O 1
ATOM 758 N N . ILE A 1 95 ? -19.897 5.252 8.450 1.00 85.50 95 ILE A N 1
ATOM 759 C CA . ILE A 1 95 ? -19.826 5.463 9.902 1.00 85.50 95 ILE A CA 1
ATOM 760 C C . ILE A 1 95 ? -21.181 5.831 10.517 1.00 85.50 95 ILE A C 1
ATOM 762 O O . ILE A 1 95 ? -21.496 5.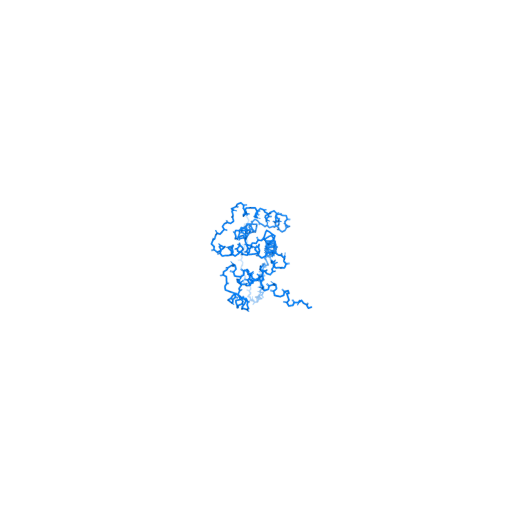367 11.609 1.00 85.50 95 ILE A O 1
ATOM 766 N N . LYS A 1 96 ? -22.022 6.616 9.829 1.00 84.19 96 LYS A N 1
ATOM 767 C CA . LYS A 1 96 ? -23.345 7.032 10.346 1.00 84.19 96 LYS A CA 1
ATOM 768 C C . LYS A 1 96 ? -24.274 5.862 10.680 1.00 84.19 96 LYS A C 1
ATOM 770 O O . LYS A 1 96 ? -25.157 6.006 11.525 1.00 84.19 96 LYS A O 1
ATOM 775 N N . HIS A 1 97 ? -24.091 4.724 10.017 1.00 82.62 97 HIS A N 1
ATOM 776 C CA . HIS A 1 97 ? -24.880 3.518 10.260 1.00 82.62 97 HIS A CA 1
ATOM 777 C C . HIS A 1 97 ? -24.297 2.643 11.379 1.00 82.62 97 HIS A C 1
ATOM 779 O O . HIS A 1 97 ? -24.968 1.715 11.829 1.00 82.62 97 HIS A O 1
ATOM 785 N N . HIS A 1 98 ? -23.086 2.939 11.862 1.00 81.12 98 HIS A N 1
ATOM 786 C CA . HIS A 1 98 ? -22.426 2.155 12.896 1.00 81.12 98 HIS A CA 1
ATOM 787 C C . HIS A 1 98 ? -23.116 2.352 14.262 1.00 81.12 98 HIS A C 1
ATOM 789 O O . HIS A 1 98 ? -23.339 3.497 14.670 1.00 81.12 98 HIS A O 1
ATOM 795 N N . PRO A 1 99 ? -23.420 1.275 15.012 1.00 80.94 99 PRO A N 1
ATOM 796 C CA . PRO A 1 99 ? -24.145 1.363 16.284 1.00 80.94 99 PRO A CA 1
ATOM 797 C C . PRO A 1 99 ? -23.421 2.249 17.304 1.00 80.94 99 PRO A C 1
ATOM 799 O O . PRO A 1 99 ? -24.036 3.138 17.886 1.00 80.94 99 PRO A O 1
ATOM 802 N N . ALA A 1 100 ? -22.095 2.105 17.422 1.00 79.88 100 ALA A N 1
ATOM 803 C CA . ALA A 1 100 ? -21.297 2.925 18.334 1.00 79.88 100 ALA A CA 1
ATOM 804 C C . ALA A 1 100 ? -21.377 4.431 18.030 1.00 79.88 100 ALA A C 1
ATOM 806 O O . ALA A 1 100 ? -21.321 5.231 18.954 1.00 79.88 100 ALA A O 1
ATOM 807 N N . TYR A 1 101 ? -21.560 4.841 16.768 1.00 83.19 101 TYR A N 1
ATOM 808 C CA . TYR A 1 101 ? -21.611 6.261 16.407 1.00 83.19 101 TYR A CA 1
ATOM 809 C C . TYR A 1 101 ? -22.837 6.972 17.003 1.00 83.19 101 TYR A C 1
ATOM 811 O O . TYR A 1 101 ? -22.751 8.140 17.370 1.00 83.19 101 TYR A O 1
ATOM 819 N N . LYS A 1 102 ? -23.969 6.266 17.138 1.00 82.19 102 LYS A N 1
ATOM 820 C CA . LYS A 1 102 ? -25.215 6.821 17.698 1.00 82.19 102 LYS A CA 1
ATOM 821 C C . LYS A 1 102 ? -25.152 7.046 19.210 1.00 82.19 102 LYS A C 1
ATOM 823 O O . LYS A 1 102 ? -25.918 7.848 19.732 1.00 82.19 102 LYS A O 1
ATOM 828 N N . GLU A 1 103 ? -24.266 6.335 19.900 1.00 82.50 103 GLU A N 1
ATOM 829 C CA . GLU A 1 103 ? -24.142 6.357 21.363 1.00 82.50 103 GLU A CA 1
ATOM 830 C C . GLU A 1 103 ? -23.031 7.298 21.866 1.00 82.50 103 GLU A C 1
ATOM 832 O O . GLU A 1 103 ? -22.914 7.559 23.069 1.00 82.50 103 GLU A O 1
ATOM 837 N N . LEU A 1 104 ? -22.207 7.830 20.956 1.00 82.12 104 LEU A N 1
ATOM 838 C CA . LEU A 1 104 ? -21.140 8.768 21.296 1.00 82.12 104 LEU A CA 1
ATOM 839 C C . LEU A 1 104 ? -21.697 10.151 21.651 1.00 82.12 104 LEU A C 1
ATOM 841 O O . LEU A 1 104 ? -22.636 10.657 21.040 1.00 82.12 104 LEU A O 1
ATOM 845 N N . ASN A 1 105 ? -21.065 10.800 22.629 1.00 86.06 105 ASN A N 1
ATOM 846 C CA . ASN A 1 105 ? -21.344 12.200 22.941 1.00 86.06 105 ASN A CA 1
ATOM 847 C C . ASN A 1 105 ? -20.783 13.155 21.861 1.00 86.06 105 ASN A C 1
ATOM 849 O O . ASN A 1 105 ? -19.887 12.800 21.093 1.00 86.06 105 ASN A O 1
ATOM 853 N N . ASN A 1 106 ? -21.264 14.403 21.838 1.00 85.56 106 ASN A N 1
ATOM 854 C CA . ASN A 1 106 ? -20.844 15.401 20.841 1.00 85.56 106 ASN A CA 1
ATOM 855 C C . ASN A 1 106 ? -19.324 15.640 20.798 1.00 85.56 106 ASN A C 1
ATOM 857 O O . ASN A 1 106 ? -18.778 15.870 19.723 1.00 85.56 106 ASN A O 1
ATOM 861 N N . ASN A 1 107 ? -18.632 15.560 21.938 1.00 84.75 107 ASN A N 1
ATOM 862 C CA . ASN A 1 107 ? -17.181 15.752 22.001 1.00 84.75 107 ASN A CA 1
ATOM 863 C C . ASN A 1 107 ? -16.436 14.604 21.292 1.00 84.75 107 ASN A C 1
ATOM 865 O O . ASN A 1 107 ? -15.549 14.825 20.472 1.00 84.75 107 ASN A O 1
ATOM 869 N N . ASN A 1 108 ? -16.845 13.361 21.539 1.00 84.25 108 ASN A N 1
ATOM 870 C CA . ASN A 1 108 ? -16.278 12.194 20.876 1.00 84.25 108 ASN A CA 1
ATOM 871 C C . ASN A 1 108 ? -16.639 12.157 19.388 1.00 84.25 108 ASN A C 1
ATOM 873 O O . ASN A 1 108 ? -15.791 11.799 18.577 1.00 84.25 108 ASN A O 1
ATOM 877 N N . ILE A 1 109 ? -17.840 12.602 19.010 1.00 85.00 109 ILE A N 1
ATOM 878 C CA . ILE A 1 109 ? -18.206 12.786 17.600 1.00 85.00 109 ILE A CA 1
ATOM 879 C C . ILE A 1 109 ? -17.239 13.773 16.935 1.00 85.00 109 ILE A C 1
ATOM 881 O O . ILE A 1 109 ? -16.669 13.448 15.899 1.00 85.00 109 ILE A O 1
ATOM 885 N N . GLN A 1 110 ? -16.967 14.933 17.536 1.00 84.62 110 GLN A N 1
ATOM 886 C CA . GLN A 1 110 ? -16.009 15.896 16.975 1.00 84.62 110 GLN A CA 1
ATOM 887 C C . GLN A 1 110 ? -14.598 15.311 16.820 1.00 84.62 110 GLN A C 1
ATOM 889 O O . GLN A 1 110 ? -13.965 15.522 15.785 1.00 84.62 110 GLN A O 1
ATOM 894 N N . LYS A 1 111 ? -14.128 14.512 17.787 1.00 85.62 111 LYS A N 1
ATOM 895 C CA . LYS A 1 111 ? -12.844 13.796 17.677 1.00 85.62 111 LYS A CA 1
ATOM 896 C C . LYS A 1 111 ? -12.824 12.822 16.501 1.00 85.62 111 LYS A C 1
ATOM 898 O O . LYS A 1 111 ? -11.823 12.742 15.797 1.00 85.62 111 LYS A O 1
ATOM 903 N N . ILE A 1 112 ? -13.924 12.107 16.267 1.00 87.94 112 ILE A N 1
ATOM 904 C CA . ILE A 1 112 ? -14.061 11.201 15.123 1.00 87.94 112 ILE A CA 1
ATOM 905 C C . ILE A 1 112 ? -14.030 11.976 13.802 1.00 87.94 112 ILE A C 1
ATOM 907 O O . ILE A 1 112 ? -13.301 11.579 12.900 1.00 87.94 112 ILE A O 1
ATOM 911 N N . HIS A 1 113 ? -14.746 13.099 13.693 1.00 86.75 113 HIS A N 1
ATOM 912 C CA . HIS A 1 113 ? -14.715 13.950 12.492 1.00 86.75 113 HIS A CA 1
ATOM 913 C C . HIS A 1 113 ? -13.310 14.487 12.210 1.00 86.75 113 HIS A C 1
ATOM 915 O O . HIS A 1 113 ? -12.824 14.325 11.096 1.00 86.75 113 HIS A O 1
ATOM 921 N N . SER A 1 114 ? -12.626 15.018 13.229 1.00 85.19 114 SER A N 1
ATOM 922 C CA . SER A 1 114 ? -11.232 15.465 13.101 1.00 85.19 114 SER A CA 1
ATOM 923 C C . SER A 1 114 ? -10.323 14.331 12.632 1.00 85.19 114 SER A C 1
ATOM 925 O O . SER A 1 114 ? -9.500 14.523 11.745 1.00 85.19 114 SER A O 1
ATOM 927 N N . LYS A 1 115 ? -10.498 13.124 13.185 1.00 85.19 115 LYS A N 1
ATOM 928 C CA . LYS A 1 115 ? -9.667 11.977 12.820 1.00 85.19 115 LYS A CA 1
ATOM 929 C C . LYS A 1 115 ? -9.929 11.489 11.397 1.00 85.19 115 LYS A C 1
ATOM 931 O O . LYS A 1 115 ? -9.003 11.036 10.737 1.00 85.19 115 LYS A O 1
ATOM 936 N N . ILE A 1 116 ? -11.170 11.570 10.924 1.00 86.56 116 ILE A N 1
ATOM 937 C CA . ILE A 1 116 ? -11.515 11.281 9.528 1.00 86.56 116 ILE A CA 1
ATOM 938 C C . ILE A 1 116 ? -10.846 12.298 8.612 1.00 86.56 116 ILE A C 1
ATOM 940 O O . ILE A 1 116 ? -10.235 11.896 7.629 1.00 86.56 116 ILE A O 1
ATOM 944 N N . ASP A 1 117 ? -10.908 13.586 8.946 1.00 83.50 117 ASP A N 1
ATOM 945 C CA . ASP A 1 117 ? -10.266 14.628 8.146 1.00 83.50 117 ASP A CA 1
ATOM 946 C C . ASP A 1 117 ? -8.738 14.414 8.085 1.00 83.50 117 ASP A C 1
ATOM 948 O O . ASP A 1 117 ? -8.161 14.471 7.000 1.00 83.50 117 ASP A O 1
ATOM 952 N N . ASP A 1 118 ? -8.102 14.024 9.197 1.00 82.88 118 ASP A N 1
ATOM 953 C CA . ASP A 1 118 ? -6.673 13.672 9.243 1.00 82.88 118 ASP A CA 1
ATOM 954 C C . ASP A 1 118 ? -6.312 12.437 8.399 1.00 82.88 118 ASP A C 1
ATOM 956 O O . ASP A 1 118 ? -5.197 12.345 7.892 1.00 82.88 118 ASP A O 1
ATOM 960 N N . LEU A 1 119 ? -7.225 11.468 8.265 1.00 82.25 119 LEU A N 1
ATOM 961 C CA . LEU A 1 119 ? -7.000 10.226 7.511 1.00 82.25 119 LEU A CA 1
ATOM 962 C C . LEU A 1 119 ? -7.326 10.369 6.020 1.00 82.25 119 LEU A C 1
ATOM 964 O O . LEU A 1 119 ? -6.720 9.691 5.192 1.00 82.25 119 LEU A O 1
ATOM 968 N N . VAL A 1 120 ? -8.273 11.242 5.671 1.00 83.38 120 VAL A N 1
ATOM 969 C CA . VAL A 1 120 ? -8.692 11.486 4.285 1.00 83.38 120 VAL A CA 1
ATOM 970 C C . VAL A 1 120 ? -7.772 12.501 3.601 1.00 83.38 120 VAL A C 1
ATOM 972 O O . VAL A 1 120 ? -7.451 12.327 2.429 1.00 83.38 120 VAL A O 1
ATOM 975 N N . LYS A 1 121 ? -7.302 13.533 4.317 1.00 76.00 121 LYS A N 1
ATOM 976 C CA . LYS A 1 121 ? -6.438 14.593 3.766 1.00 76.00 121 LYS A CA 1
ATOM 977 C C . LYS A 1 121 ? -5.144 14.092 3.097 1.00 76.00 121 LYS A C 1
ATOM 979 O O . LYS A 1 121 ? -4.824 14.620 2.036 1.00 76.00 121 LYS A O 1
ATOM 984 N N . PRO A 1 122 ? -4.407 13.102 3.639 1.00 69.19 122 PRO A N 1
ATOM 985 C CA . PRO A 1 122 ? -3.212 12.581 2.978 1.00 69.19 122 PRO A CA 1
ATOM 986 C C . PRO A 1 122 ? -3.527 11.574 1.853 1.00 69.19 122 PRO A C 1
ATOM 988 O O . PRO A 1 122 ? -2.616 11.180 1.138 1.00 69.19 122 PRO A O 1
ATOM 991 N N . ASN A 1 123 ? -4.790 11.153 1.680 1.00 70.06 123 ASN A N 1
ATOM 992 C CA . ASN A 1 123 ? -5.245 10.204 0.650 1.00 70.06 123 ASN A CA 1
ATOM 993 C C . ASN A 1 123 ? -4.416 8.900 0.552 1.00 70.06 123 ASN A C 1
ATOM 995 O O . ASN A 1 123 ? -4.224 8.345 -0.526 1.00 70.06 123 ASN A O 1
ATOM 999 N N . LEU A 1 124 ? -3.908 8.409 1.687 1.00 69.50 124 LEU A N 1
ATOM 1000 C CA . LEU A 1 124 ? -3.059 7.207 1.758 1.00 69.50 124 LEU A CA 1
ATOM 1001 C C . LEU A 1 124 ? -3.848 5.914 2.004 1.00 69.50 124 LEU A C 1
ATOM 1003 O O . LEU A 1 124 ? -3.284 4.824 1.961 1.00 69.50 124 LEU A O 1
ATOM 1007 N N . HIS A 1 125 ? -5.140 6.026 2.308 1.00 73.12 125 HIS A N 1
ATOM 1008 C CA . HIS A 1 125 ? -5.972 4.914 2.754 1.00 73.12 125 HIS A CA 1
ATOM 1009 C C . HIS A 1 125 ? -7.229 4.802 1.898 1.00 73.12 125 HIS A C 1
ATOM 1011 O O . HIS A 1 125 ? -7.842 5.811 1.542 1.00 73.12 125 HIS A O 1
ATOM 1017 N N . SER A 1 126 ? -7.659 3.571 1.613 1.00 79.12 126 SER A N 1
ATOM 1018 C CA . SER A 1 126 ? -8.942 3.361 0.949 1.00 79.12 126 SER A CA 1
ATOM 1019 C C . SER A 1 126 ? -10.092 3.776 1.874 1.00 79.12 126 SER A C 1
ATOM 1021 O O . SER A 1 126 ? -9.984 3.738 3.102 1.00 79.12 126 SER A O 1
ATOM 1023 N N . SER A 1 127 ? -11.253 4.115 1.305 1.00 78.88 127 SER A N 1
ATOM 1024 C CA . SER A 1 127 ? -12.441 4.422 2.114 1.00 78.88 127 SER A CA 1
ATOM 1025 C C . SER A 1 127 ? -12.838 3.274 3.049 1.00 78.88 127 SER A C 1
ATOM 1027 O O . SER A 1 127 ? -13.438 3.521 4.090 1.00 78.88 127 SER A O 1
ATOM 1029 N N . HIS A 1 128 ? -12.522 2.029 2.681 1.00 82.44 128 HIS A N 1
ATOM 1030 C CA . HIS A 1 128 ? -12.801 0.858 3.505 1.00 82.44 128 HIS A CA 1
ATOM 1031 C C . HIS A 1 128 ? -11.877 0.805 4.730 1.00 82.44 128 HIS A C 1
ATOM 1033 O O . HIS A 1 128 ? -12.359 0.662 5.854 1.00 82.44 128 HIS A O 1
ATOM 1039 N N . ASP A 1 129 ? -10.577 1.034 4.531 1.00 78.56 129 ASP A N 1
ATOM 1040 C CA . ASP A 1 129 ? -9.581 1.020 5.610 1.00 78.56 129 ASP A CA 1
ATOM 1041 C C . ASP A 1 129 ? -9.836 2.135 6.622 1.00 78.56 129 ASP A C 1
ATOM 1043 O O . ASP A 1 129 ? -9.795 1.910 7.832 1.00 78.56 129 ASP A O 1
ATOM 1047 N N . ILE A 1 130 ? -10.187 3.334 6.140 1.00 84.31 130 ILE A N 1
ATOM 1048 C CA . ILE A 1 130 ? -10.535 4.462 7.012 1.00 84.31 130 ILE A CA 1
ATOM 1049 C C . ILE A 1 130 ? -11.757 4.110 7.867 1.00 84.31 130 ILE A C 1
ATOM 1051 O O . ILE A 1 130 ? -11.757 4.368 9.070 1.00 84.31 130 ILE A O 1
ATOM 1055 N N . VAL A 1 131 ? -12.786 3.480 7.290 1.00 85.94 131 VAL A N 1
ATOM 1056 C CA . VAL A 1 131 ? -13.968 3.043 8.052 1.00 85.94 131 VAL A CA 1
ATOM 1057 C C . VAL A 1 131 ? -13.589 2.009 9.113 1.00 85.94 131 VAL A C 1
ATOM 1059 O O . VAL A 1 131 ? -14.066 2.121 10.242 1.00 85.94 131 VAL A O 1
ATOM 1062 N N . ALA A 1 132 ? -12.718 1.046 8.805 1.00 85.69 132 ALA A N 1
ATOM 1063 C CA . ALA A 1 132 ? -12.266 0.044 9.771 1.00 85.69 132 ALA A CA 1
ATOM 1064 C C . ALA A 1 132 ? -11.480 0.676 10.937 1.00 85.69 132 ALA A C 1
ATOM 1066 O O . ALA A 1 132 ? -11.788 0.431 12.107 1.00 85.69 132 ALA A O 1
ATOM 1067 N N . ILE A 1 133 ? -10.522 1.555 10.626 1.00 84.12 133 ILE A N 1
ATOM 1068 C CA . ILE A 1 133 ? -9.724 2.288 11.620 1.00 84.12 133 ILE A CA 1
ATOM 1069 C C . ILE A 1 133 ? -10.638 3.123 12.518 1.00 84.12 133 ILE A C 1
ATOM 1071 O O . ILE A 1 133 ? -10.560 3.048 13.745 1.00 84.12 133 ILE A O 1
ATOM 1075 N N . VAL A 1 134 ? -11.543 3.895 11.918 1.00 88.06 134 VAL A N 1
ATOM 1076 C CA . VAL A 1 134 ? -12.436 4.779 12.667 1.00 88.06 134 VAL A CA 1
ATOM 1077 C C . VAL A 1 134 ? -13.449 3.980 13.488 1.00 88.06 134 VAL A C 1
ATOM 1079 O O . VAL A 1 134 ? -13.746 4.369 14.614 1.00 88.06 134 VAL A O 1
ATOM 1082 N N . SER A 1 135 ? -13.917 2.830 13.001 1.00 85.69 135 SER A N 1
ATOM 1083 C CA . SER A 1 135 ? -14.800 1.936 13.766 1.00 85.69 135 SER A CA 1
ATOM 1084 C C . SER A 1 135 ? -14.127 1.394 15.024 1.00 85.69 135 SER A C 1
ATOM 1086 O O . SER A 1 135 ? -14.732 1.401 16.098 1.00 85.69 135 SER A O 1
ATOM 1088 N N . ASN A 1 136 ? -12.846 1.028 14.938 1.00 87.94 136 ASN A N 1
ATOM 1089 C CA . ASN A 1 136 ? -12.068 0.636 16.112 1.00 87.94 136 ASN A CA 1
ATOM 1090 C C . ASN A 1 136 ? -11.924 1.785 17.119 1.00 87.94 136 ASN A C 1
ATOM 1092 O O . ASN A 1 136 ? -12.132 1.581 18.316 1.00 87.94 136 ASN A O 1
ATOM 1096 N N . ILE A 1 137 ? -11.643 3.001 16.644 1.00 86.31 137 ILE A N 1
ATOM 1097 C CA . ILE A 1 137 ? -11.536 4.187 17.506 1.00 86.31 137 ILE A CA 1
ATOM 1098 C C . ILE A 1 137 ? -12.885 4.504 18.169 1.00 86.31 137 ILE A C 1
ATOM 1100 O O . ILE A 1 137 ? -12.928 4.780 19.366 1.00 86.31 137 ILE A O 1
ATOM 1104 N N . MET A 1 138 ? -14.001 4.413 17.438 1.00 85.12 138 MET A N 1
ATOM 1105 C CA . MET A 1 138 ? -15.342 4.615 18.000 1.00 85.12 138 MET A CA 1
ATOM 1106 C C . MET A 1 138 ? -15.640 3.636 19.135 1.00 85.12 138 MET A C 1
ATOM 1108 O O . MET A 1 138 ? -16.126 4.051 20.186 1.00 85.12 138 MET A O 1
ATOM 1112 N N . ASN A 1 139 ? -15.311 2.355 18.954 1.00 85.50 139 ASN A N 1
ATOM 1113 C CA . ASN A 1 139 ? -15.511 1.339 19.985 1.00 85.50 139 ASN A CA 1
ATOM 1114 C C . ASN A 1 139 ? -14.661 1.619 21.235 1.00 85.50 139 ASN A C 1
ATOM 1116 O O . ASN A 1 139 ? -15.155 1.480 22.354 1.00 85.50 139 ASN A O 1
ATOM 1120 N N . GLN A 1 140 ? -13.417 2.078 21.067 1.00 85.38 140 GLN A N 1
ATOM 1121 C CA . GLN A 1 140 ? -12.557 2.481 22.186 1.00 85.38 140 GLN A CA 1
ATOM 1122 C C . GLN A 1 140 ? -13.110 3.706 22.929 1.00 85.38 140 GLN A C 1
ATOM 1124 O O . GLN A 1 140 ? -13.160 3.716 24.160 1.00 85.38 140 GLN A O 1
ATOM 1129 N N . LEU A 1 141 ? -13.576 4.722 22.197 1.00 83.25 141 LEU A N 1
ATOM 1130 C CA . LEU A 1 141 ? -14.167 5.926 22.789 1.00 83.25 141 LEU A CA 1
ATOM 1131 C C . LEU A 1 141 ? -15.469 5.620 23.536 1.00 83.25 141 LEU A C 1
ATOM 1133 O O . LEU A 1 141 ? -15.705 6.180 24.607 1.00 83.25 141 LEU A O 1
ATOM 1137 N N . LEU A 1 142 ? -16.290 4.708 23.010 1.00 83.00 142 LEU A N 1
ATOM 1138 C CA . LEU A 1 142 ? -17.521 4.275 23.665 1.00 83.00 142 LEU A CA 1
ATOM 1139 C C . LEU A 1 142 ? -17.226 3.546 24.985 1.00 83.00 142 LEU A C 1
ATOM 1141 O O . LEU A 1 142 ? -17.856 3.834 26.004 1.00 83.00 142 LEU A O 1
ATOM 1145 N N . GLN A 1 143 ? -16.230 2.656 25.000 1.00 81.62 143 GLN A N 1
ATOM 1146 C CA . GLN A 1 143 ? -15.804 1.962 26.221 1.00 81.62 143 GLN A CA 1
ATOM 1147 C C . GLN A 1 143 ? -15.270 2.937 27.281 1.00 81.62 143 GLN A C 1
ATOM 1149 O O . GLN A 1 143 ? -15.660 2.846 28.448 1.00 81.62 143 GLN A O 1
ATOM 1154 N N . ALA A 1 144 ? -14.444 3.907 26.876 1.00 79.69 144 ALA A N 1
ATOM 1155 C CA . ALA A 1 144 ? -13.924 4.940 27.772 1.00 79.69 144 ALA A CA 1
ATOM 1156 C C . ALA A 1 144 ? -15.052 5.808 28.366 1.00 79.69 144 ALA A C 1
ATOM 1158 O O . ALA A 1 144 ? -15.093 6.032 29.577 1.00 79.69 144 ALA A O 1
ATOM 1159 N N . GLN A 1 145 ? -16.024 6.217 27.542 1.00 80.25 145 GLN A N 1
ATOM 1160 C CA . GLN A 1 145 ? -17.195 6.988 27.977 1.00 80.25 145 GLN A CA 1
ATOM 1161 C C . GLN A 1 145 ? -18.042 6.215 29.004 1.00 80.25 145 GLN A C 1
ATOM 1163 O O . GLN A 1 145 ? -18.446 6.768 30.028 1.00 80.25 145 GLN A O 1
ATOM 1168 N N . GLN A 1 146 ? -18.287 4.921 28.779 1.00 78.94 146 GLN A N 1
ATOM 1169 C CA . GLN A 1 146 ? -19.023 4.080 29.730 1.00 78.94 146 GLN A CA 1
ATOM 1170 C C . GLN A 1 146 ? -18.267 3.894 31.059 1.00 78.94 146 GLN A C 1
ATOM 1172 O O . GLN A 1 146 ? -18.893 3.803 32.119 1.00 78.94 146 GLN A O 1
ATOM 1177 N N . GLN A 1 147 ? -16.931 3.859 31.033 1.00 75.25 147 GLN A N 1
ATOM 1178 C CA . GLN A 1 147 ? -16.100 3.807 32.240 1.00 75.25 147 GLN A CA 1
ATOM 1179 C C . GLN A 1 147 ? -16.158 5.102 33.054 1.00 75.25 147 GLN A C 1
ATOM 1181 O O . GLN A 1 147 ? -16.294 5.036 34.277 1.00 75.25 147 GLN A O 1
ATOM 1186 N N . GLU A 1 148 ? -16.119 6.268 32.408 1.00 71.81 148 GLU A N 1
ATOM 1187 C CA . GLU A 1 148 ? -16.276 7.557 33.093 1.00 71.81 148 GLU A CA 1
ATOM 1188 C C . GLU A 1 148 ? -17.644 7.676 33.773 1.00 71.81 148 GLU A C 1
ATOM 1190 O O . GLU A 1 148 ? -17.724 8.052 34.943 1.00 71.81 148 GLU A O 1
ATOM 1195 N N . ILE A 1 149 ? -18.718 7.267 33.090 1.00 68.38 149 ILE A N 1
ATOM 1196 C CA . ILE A 1 149 ? -20.073 7.258 33.661 1.00 68.38 149 ILE A CA 1
ATOM 1197 C C . ILE A 1 149 ? -20.134 6.349 34.901 1.00 68.38 149 ILE A C 1
ATOM 1199 O O . ILE A 1 149 ? -20.637 6.761 35.948 1.00 68.38 149 ILE A O 1
ATOM 1203 N N . LYS A 1 150 ? -19.554 5.141 34.837 1.00 69.75 150 LYS A N 1
ATOM 1204 C CA . LYS A 1 150 ? -19.487 4.214 35.984 1.00 69.75 150 LYS A CA 1
ATOM 1205 C C . LYS A 1 150 ? -18.656 4.760 37.148 1.00 69.75 150 LYS A C 1
ATOM 1207 O O . LYS A 1 150 ? -19.011 4.531 38.302 1.00 69.75 150 LYS A O 1
ATOM 1212 N N . ASN A 1 151 ? -17.564 5.471 36.875 1.00 70.38 151 ASN A N 1
ATOM 1213 C CA . ASN A 1 151 ? -16.715 6.059 37.913 1.00 70.38 151 ASN A CA 1
ATOM 1214 C C . ASN A 1 151 ? -17.382 7.258 38.599 1.00 70.38 151 ASN A C 1
ATOM 1216 O O . ASN A 1 151 ? -17.237 7.417 39.810 1.00 70.38 151 ASN A O 1
ATOM 1220 N N . ASN A 1 152 ? -18.171 8.038 37.858 1.00 63.66 152 ASN A N 1
ATOM 1221 C CA . ASN A 1 152 ? -18.918 9.183 38.381 1.00 63.66 152 ASN A CA 1
ATOM 1222 C C . ASN A 1 152 ? -20.193 8.787 39.154 1.00 63.66 152 ASN A C 1
ATOM 1224 O O . ASN A 1 152 ? -20.674 9.569 39.971 1.00 63.66 152 ASN A O 1
ATOM 1228 N N . LEU A 1 153 ? -20.718 7.573 38.938 1.00 59.34 153 LEU A N 1
ATOM 1229 C CA . LEU A 1 153 ? -21.866 7.006 39.663 1.00 59.34 153 LEU A CA 1
ATOM 1230 C C . LEU A 1 153 ? -21.484 6.197 40.913 1.00 59.34 153 LEU A C 1
ATOM 1232 O O . LEU A 1 153 ? -22.369 5.795 41.670 1.00 59.34 153 LEU A O 1
ATOM 1236 N N . LYS A 1 154 ? -20.192 5.942 41.170 1.00 51.81 154 LYS A N 1
ATOM 1237 C CA . LYS A 1 154 ? -19.786 5.328 42.441 1.00 51.81 154 LYS A CA 1
ATOM 1238 C C . LYS A 1 154 ? -20.065 6.322 43.572 1.00 51.81 154 LYS A C 1
ATOM 1240 O O . LYS A 1 154 ? -19.541 7.438 43.524 1.00 51.81 154 LYS A O 1
ATOM 1245 N N . PRO A 1 155 ? -20.848 5.953 44.605 1.00 51.94 155 PRO A N 1
ATOM 1246 C CA . PRO A 1 155 ? -21.057 6.835 45.738 1.00 51.94 155 PRO A CA 1
ATOM 1247 C C . PRO A 1 155 ? -19.691 7.169 46.334 1.00 51.94 155 PRO A C 1
ATOM 1249 O O . PRO A 1 155 ? -18.889 6.279 46.633 1.00 51.94 155 PRO A O 1
ATOM 1252 N N . LYS A 1 156 ? -19.414 8.467 46.494 1.00 52.84 156 LYS A N 1
ATOM 1253 C CA . LYS A 1 156 ? -18.307 8.927 47.329 1.00 52.84 156 LYS A CA 1
ATOM 1254 C C . LYS A 1 156 ? -18.572 8.360 48.719 1.00 52.84 156 LYS A C 1
ATOM 1256 O O . LYS A 1 156 ? -19.390 8.901 49.457 1.00 52.84 156 LYS A O 1
ATOM 1261 N N . ASN A 1 157 ? -17.910 7.259 49.066 1.00 51.41 157 ASN A N 1
ATOM 1262 C CA . ASN A 1 157 ? -17.876 6.760 50.431 1.00 51.41 157 ASN A CA 1
ATOM 1263 C C . ASN A 1 157 ? -17.228 7.853 51.284 1.00 51.41 157 ASN A C 1
ATOM 1265 O O . ASN A 1 157 ? -16.006 7.922 51.426 1.00 51.41 157 ASN A O 1
ATOM 1269 N N . HIS A 1 158 ? -18.055 8.738 51.839 1.00 48.44 158 HIS A N 1
ATOM 1270 C CA . HIS A 1 158 ? -17.671 9.545 52.975 1.00 48.44 158 HIS A CA 1
ATOM 1271 C C . HIS A 1 158 ? -17.319 8.562 54.084 1.00 48.44 158 HIS A C 1
ATOM 1273 O O . HIS A 1 158 ? -18.194 7.987 54.729 1.00 48.44 158 HIS A O 1
ATOM 1279 N N . LYS A 1 159 ? -16.015 8.352 54.292 1.00 46.38 159 LYS A N 1
ATOM 1280 C CA . LYS A 1 159 ? -15.493 7.786 55.531 1.00 46.38 159 LYS A CA 1
ATOM 1281 C C . LYS A 1 159 ? -16.038 8.650 56.670 1.00 46.38 159 LYS A C 1
ATOM 1283 O O . LYS A 1 159 ? -15.477 9.700 56.978 1.00 46.38 159 LYS A O 1
ATOM 1288 N N . ARG A 1 160 ? -17.144 8.221 57.285 1.00 46.47 160 ARG A N 1
ATOM 1289 C CA . ARG A 1 160 ? -17.552 8.676 58.612 1.00 46.47 160 ARG A CA 1
ATOM 1290 C C . ARG A 1 160 ? -16.377 8.361 59.533 1.00 46.47 160 ARG A C 1
ATOM 1292 O O . ARG A 1 160 ? -16.144 7.208 59.881 1.00 46.47 160 ARG A O 1
ATOM 1299 N N . ARG A 1 161 ? -15.590 9.381 59.881 1.00 44.50 161 ARG A N 1
ATOM 1300 C CA . ARG A 1 161 ? -14.675 9.314 61.020 1.00 44.50 161 ARG A CA 1
ATOM 1301 C C . ARG A 1 161 ? -15.545 9.058 62.249 1.00 44.50 161 ARG A C 1
ATOM 1303 O O . ARG A 1 161 ? -16.206 9.975 62.729 1.00 44.50 161 ARG A O 1
ATOM 1310 N N . ASN A 1 162 ? -15.564 7.816 62.727 1.00 41.34 162 ASN A N 1
ATOM 1311 C CA . ASN A 1 162 ? -16.030 7.499 64.070 1.00 41.34 162 ASN A CA 1
ATOM 1312 C C . ASN A 1 162 ? -15.187 8.326 65.045 1.00 41.34 162 ASN A C 1
ATOM 1314 O O . ASN A 1 162 ? -14.007 8.046 65.251 1.00 41.34 162 ASN A O 1
ATOM 1318 N N . LYS A 1 163 ? -15.784 9.373 65.620 1.00 45.16 163 LYS A N 1
ATOM 1319 C CA . LYS A 1 163 ? -15.300 9.936 66.876 1.00 45.16 163 LYS A CA 1
ATOM 1320 C C . LYS A 1 163 ? -15.506 8.839 67.918 1.00 45.16 163 LYS A C 1
ATOM 1322 O O . LYS A 1 163 ? -16.644 8.552 68.277 1.00 45.16 163 LYS A O 1
ATOM 1327 N N . MET A 1 164 ? -14.422 8.190 68.345 1.00 38.75 164 MET A N 1
ATOM 1328 C CA . MET A 1 164 ? -14.433 7.426 69.588 1.00 38.75 164 MET A CA 1
ATOM 1329 C C . MET A 1 164 ? -14.844 8.390 70.702 1.00 38.75 164 MET A C 1
ATOM 1331 O O . MET A 1 164 ? -14.088 9.293 71.057 1.00 38.75 164 MET A O 1
ATOM 1335 N N . PHE A 1 165 ? -16.053 8.218 71.228 1.00 39.75 165 PHE A N 1
ATOM 1336 C CA . PHE A 1 165 ? -16.376 8.681 72.567 1.00 39.75 165 PHE A CA 1
ATOM 1337 C C . PHE A 1 165 ? -15.555 7.824 73.528 1.00 39.75 165 PHE A C 1
ATOM 1339 O O . PHE A 1 165 ? -15.904 6.682 73.812 1.00 39.75 165 PHE A O 1
ATOM 1346 N N . VAL A 1 166 ? -14.422 8.359 73.977 1.00 42.88 166 VAL A N 1
ATOM 1347 C CA . VAL A 1 166 ? -13.711 7.826 75.135 1.00 42.88 166 VAL A CA 1
ATOM 1348 C C . VAL A 1 166 ? -14.463 8.335 76.360 1.00 42.88 166 VAL A C 1
ATOM 1350 O O . VAL A 1 166 ? -14.357 9.500 76.734 1.00 42.88 166 VAL A O 1
ATOM 1353 N N . THR A 1 167 ? -15.288 7.476 76.949 1.00 41.25 167 THR A N 1
ATOM 1354 C CA . THR A 1 167 ? -15.852 7.671 78.286 1.00 41.25 167 THR A CA 1
ATOM 1355 C C . THR A 1 167 ? -14.723 7.626 79.313 1.00 41.25 167 THR A C 1
ATOM 1357 O O . THR A 1 167 ? -14.154 6.566 79.557 1.00 41.25 167 THR A O 1
ATOM 1360 N N . PHE A 1 168 ? -14.410 8.770 79.921 1.00 42.94 168 PHE A N 1
ATOM 1361 C CA . PHE A 1 168 ? -13.630 8.841 81.157 1.00 42.94 168 PHE A CA 1
ATOM 1362 C C . PHE A 1 168 ? -14.585 8.804 82.362 1.00 42.94 168 PHE A C 1
ATOM 1364 O O . PHE A 1 168 ? -15.520 9.606 82.404 1.00 42.94 168 PHE A O 1
ATOM 1371 N N . PRO A 1 169 ? -14.373 7.926 83.359 1.00 42.97 169 PRO A N 1
ATOM 1372 C CA . PRO A 1 169 ? -15.111 7.980 84.611 1.00 42.97 169 PRO A CA 1
ATOM 1373 C C . PRO A 1 169 ? -14.489 9.050 85.520 1.00 42.97 169 PRO A C 1
ATOM 1375 O O . PRO A 1 169 ? -13.370 8.896 86.005 1.00 42.97 169 PRO A O 1
ATOM 1378 N N . LEU A 1 170 ? -15.214 10.142 85.770 1.00 39.31 170 LEU A N 1
ATOM 1379 C CA . LEU A 1 170 ? -14.859 11.098 86.819 1.00 39.31 170 LEU A CA 1
ATOM 1380 C C . LEU A 1 170 ? -15.396 10.589 88.161 1.00 39.31 170 LEU A C 1
ATOM 1382 O O . LEU A 1 170 ? -16.565 10.762 88.499 1.00 39.31 170 LEU A O 1
ATOM 1386 N N . HIS A 1 171 ? -14.522 9.950 88.933 1.00 40.78 171 HIS A N 1
ATOM 1387 C CA . HIS A 1 171 ? -14.679 9.819 90.376 1.00 40.78 171 HIS A CA 1
ATOM 1388 C C . HIS A 1 171 ? -13.951 10.980 91.047 1.00 40.78 171 HIS A C 1
ATOM 1390 O O . HIS A 1 171 ? -12.733 10.947 91.192 1.00 40.78 171 HIS A O 1
ATOM 1396 N N . ILE A 1 172 ? -14.700 11.990 91.489 1.00 43.72 172 ILE A N 1
ATOM 1397 C CA . ILE A 1 172 ? -14.247 12.907 92.537 1.00 43.72 172 ILE A CA 1
ATOM 1398 C C . ILE A 1 172 ? -15.406 13.081 93.523 1.00 43.72 172 ILE A C 1
ATOM 1400 O O . ILE A 1 172 ? -16.439 13.663 93.204 1.00 43.72 172 ILE A O 1
ATOM 1404 N N . LYS A 1 173 ? -15.224 12.523 94.724 1.00 44.47 173 LYS A N 1
ATOM 1405 C CA . LYS A 1 173 ? -16.028 12.805 95.917 1.00 44.47 173 LYS A CA 1
ATOM 1406 C C . LYS A 1 173 ? -15.694 14.218 96.399 1.00 44.47 173 LYS A C 1
ATOM 1408 O O . LYS A 1 173 ? -14.540 14.465 96.734 1.00 44.47 173 LYS A O 1
ATOM 1413 N N . VAL A 1 174 ? -16.693 15.091 96.523 1.00 48.97 174 VAL A N 1
ATOM 1414 C CA . VAL A 1 174 ? -16.635 16.286 97.386 1.00 48.97 174 VAL A CA 1
ATOM 1415 C C . VAL A 1 174 ? -18.004 16.434 98.086 1.00 48.97 174 VAL A C 1
ATOM 1417 O O . VAL A 1 174 ? -19.024 16.276 97.414 1.00 48.97 174 VAL A O 1
ATOM 1420 N N . PRO A 1 175 ? -18.051 16.634 99.420 1.00 51.78 175 PRO A N 1
ATOM 1421 C CA . PRO A 1 175 ? -19.278 16.622 100.236 1.00 51.78 175 PRO A CA 1
ATOM 1422 C C . PRO A 1 175 ? -20.116 17.919 100.129 1.00 51.78 175 PRO A C 1
ATOM 1424 O O . PRO A 1 175 ? -19.643 18.907 99.566 1.00 51.78 175 PRO A O 1
ATOM 1427 N N . PRO A 1 176 ? -21.366 17.926 100.647 1.00 43.66 176 PRO A N 1
ATOM 1428 C CA . PRO A 1 176 ? -22.354 18.955 100.342 1.00 43.66 176 PRO A CA 1
ATOM 1429 C C . PRO A 1 176 ? -22.136 20.215 101.185 1.00 43.66 176 PRO A C 1
ATOM 1431 O O . PRO A 1 176 ? -21.950 20.132 102.398 1.00 43.66 176 PRO A O 1
ATOM 1434 N N . ILE A 1 177 ? -22.236 21.385 100.552 1.00 49.78 177 ILE A N 1
ATOM 1435 C CA . ILE A 1 177 ? -22.384 22.658 101.259 1.00 49.78 177 ILE A CA 1
ATOM 1436 C C . ILE A 1 177 ? -23.824 23.133 101.087 1.00 49.78 177 ILE A C 1
ATOM 1438 O O . ILE A 1 177 ? -24.312 23.383 99.987 1.00 49.78 177 ILE A O 1
ATOM 1442 N N . ILE A 1 178 ? -24.481 23.190 102.239 1.00 44.62 178 ILE A N 1
ATOM 1443 C CA . ILE A 1 178 ? -25.805 23.726 102.529 1.00 44.62 178 ILE A CA 1
ATOM 1444 C C . ILE A 1 178 ? -25.794 25.237 102.256 1.00 44.62 178 ILE A C 1
ATOM 1446 O O . ILE A 1 178 ? -24.901 25.939 102.722 1.00 44.62 178 ILE A O 1
ATOM 1450 N N . GLY A 1 179 ? -26.792 25.739 101.526 1.00 43.50 179 GLY A N 1
ATOM 1451 C CA . GLY A 1 179 ? -26.886 27.153 101.158 1.00 43.50 179 GLY A CA 1
ATOM 1452 C C . GLY A 1 179 ? -28.294 27.553 100.731 1.00 43.50 179 GLY A C 1
ATOM 1453 O O . GLY A 1 179 ? -28.592 27.646 99.549 1.00 43.50 179 GLY A O 1
ATOM 1454 N N . VAL A 1 180 ? -29.140 27.729 101.742 1.00 41.78 180 VAL A N 1
ATOM 1455 C CA . VAL A 1 180 ? -30.443 28.411 101.790 1.00 41.78 180 VAL A CA 1
ATOM 1456 C C . VAL A 1 180 ? -30.593 29.542 100.763 1.00 41.78 180 VAL A C 1
ATOM 1458 O O . VAL A 1 180 ? -29.786 30.458 100.800 1.00 41.78 180 VAL A O 1
ATOM 1461 N N . TYR A 1 181 ? -31.679 29.562 99.977 1.00 46.47 181 TYR A N 1
ATOM 1462 C CA . TYR A 1 181 ? -32.407 30.803 99.663 1.00 46.47 181 TYR A CA 1
ATOM 1463 C C . TYR A 1 181 ? -33.902 30.522 99.493 1.00 46.47 181 TYR A C 1
ATOM 1465 O O . TYR A 1 181 ? -34.324 29.647 98.739 1.00 46.47 181 TYR A O 1
ATOM 1473 N N . ASN A 1 182 ? -34.680 31.264 100.275 1.00 44.97 182 ASN A N 1
ATOM 1474 C CA . ASN A 1 182 ? -36.120 31.160 100.408 1.00 44.97 182 ASN A CA 1
ATOM 1475 C C . ASN A 1 182 ? -36.849 31.744 99.195 1.00 44.97 182 ASN A C 1
ATOM 1477 O O . ASN A 1 182 ? -36.493 32.800 98.676 1.00 44.97 182 ASN A O 1
ATOM 1481 N N . ASN A 1 183 ? -37.934 31.063 98.833 1.00 39.78 183 ASN A N 1
ATOM 1482 C CA . ASN A 1 183 ? -39.088 31.619 98.142 1.00 39.78 183 ASN A CA 1
ATOM 1483 C C . ASN A 1 183 ? -39.680 32.769 98.962 1.00 39.78 183 ASN A C 1
ATOM 1485 O O . ASN A 1 183 ? -39.984 32.544 100.127 1.00 39.78 183 ASN A O 1
ATOM 1489 N N . THR A 1 184 ? -39.946 33.908 98.323 1.00 46.09 184 THR A N 1
ATOM 1490 C CA . THR A 1 184 ? -41.164 34.717 98.516 1.00 46.09 184 THR A CA 1
ATOM 1491 C C . THR A 1 184 ? -41.219 35.793 97.432 1.00 46.09 184 THR A C 1
ATOM 1493 O O . THR A 1 184 ? -40.418 36.726 97.450 1.00 46.09 184 THR A O 1
ATOM 1496 N N . ASN A 1 185 ? -42.152 35.670 96.484 1.00 41.75 185 ASN A N 1
ATOM 1497 C CA . ASN A 1 185 ? -43.296 36.587 96.414 1.00 41.75 185 ASN A CA 1
ATOM 1498 C C . ASN A 1 185 ? -44.189 36.287 95.202 1.00 41.75 185 ASN A C 1
ATOM 1500 O O . ASN A 1 185 ? -43.828 36.519 94.051 1.00 41.75 185 ASN A O 1
ATOM 1504 N N . THR A 1 186 ? -45.392 35.811 95.508 1.00 44.03 186 THR A N 1
ATOM 1505 C CA . THR A 1 186 ? -46.603 35.995 94.707 1.00 44.03 186 THR A CA 1
ATOM 1506 C C . THR A 1 186 ? -47.365 37.190 95.273 1.00 44.03 186 THR A C 1
ATOM 1508 O O . THR A 1 186 ? -47.695 37.147 96.454 1.00 44.03 186 THR A O 1
ATOM 1511 N N . ILE A 1 187 ? -47.636 38.155 94.383 1.00 46.19 187 ILE A N 1
ATOM 1512 C CA . ILE A 1 187 ? -48.710 39.176 94.356 1.00 46.19 187 ILE A CA 1
ATOM 1513 C C . ILE A 1 187 ? -48.804 40.118 95.560 1.00 46.19 187 ILE A C 1
ATOM 1515 O O . ILE A 1 187 ? -49.275 39.693 96.634 1.00 46.19 187 ILE A O 1
#

Foldseek 3Di:
DPDPVLVVVLVVLVVLLCVLLVHDPVVLVVCVVVPPPVSVVLSVLSVVCVVVVHDSVVSSVVSNVVVCLVVCLVPDPFPPVVVLVVLLVLLCVLQVPQPLQVQDDPVLVVVLSVVSNVVSRSVPDHSVVNNVVSSVVSVVRSVVVVVVVVVVPDPPPPPPPPPPPPDDDDDDDDDDDDDDDDDDDDD

Secondary structure (DSSP, 8-state):
---HHHHHHHHHHHHHHHHHTT--HHHHHHHHHHT-HHHHHHHHHHHHHHHTT--HHHHHHHHHHHHHHHHHTTS-----HHHHHHHHHHHHHHHHT-HHHHHS-HHHHHHHHHHHHHHHTT--S-HHHHHHHHHHHHHHHHHHHHHHHHHHTS---------------------------------

pLDDT: mean 75.55, std 18.16, range [38.75, 95.69]